Protein AF-A0A519MBG7-F1 (afdb_monomer_lite)

Secondary structure (DSSP, 8-state):
-HHHHHHHHHHTT-EEEEEGGGTHHHHHHHHTTT---S-TTTSSS---TTHHHH--GGG-SSB-S--B---TT-S-SBTTBPPHHHH---GGG-EEEEPP--TTT-HHHHHHT--S-SEEE----SS--EEGGGB-TTSEEEEEETTTTEEEEEEEEETTEEEEEE-SS-TTSSS--TTPPPP-GGG-TT-HHHHHHHHHHHHHH-PPPPP--

Foldseek 3Di:
DVLVVVLVCQQVAHEAEDEFPRQVVSQLCQQQPVFFLDDCVPPNDHGDPCSQVSGDNVRGDWFDPWAADSPPPDLDGILFADDPVQQPDDQVRAKKFFDDDDCVPCVLLNLLLDAPDGIARAAAHSRGWGQQVGTDPQKAQGMADVVRNTGAKIKDGHNNHIYIYGYHDDRVHRYDDPPDDDDDCVVVVRHRVVVSVVSSVVVVVDDPDPPDD

Radius of gyration: 18.06 Å; chains: 1; bounding box: 49×39×55 Å

Sequence (213 aa):
AEAVKMQEFIAGGGFMFAMCSATDSYDIALAGLGVDMVESMYDGDPADPAAQSKLNFNRTLAFQNFQLYMNPMQYEYSNIDMDPRERGLYEQNDYFQLFTFSAKYDPVPTMLTQDHEKTIHGFMGQTTAFRKSLVKPDVVIMGETKQTGEVRYMHGTLGKGTWTFYGGHDPEDYQHMVGEEPTDLSLHPNSPGYRLILNNVLFPAAKKKKLKT

Structure (mmCIF, N/CA/C/O backbone):
data_AF-A0A519MBG7-F1
#
_entry.id   AF-A0A519MBG7-F1
#
loop_
_atom_site.group_PDB
_atom_site.id
_atom_site.type_symbol
_atom_site.label_atom_id
_atom_site.label_alt_id
_atom_site.label_comp_id
_atom_site.label_asym_id
_atom_site.label_entity_id
_atom_site.label_seq_id
_atom_site.pdbx_PDB_ins_code
_atom_site.Cartn_x
_atom_site.Cartn_y
_atom_site.Cartn_z
_atom_site.occupancy
_atom_site.B_iso_or_equiv
_atom_site.auth_seq_id
_atom_site.auth_comp_id
_atom_site.auth_asym_id
_atom_site.auth_atom_id
_atom_site.pdbx_PDB_model_num
ATOM 1 N N . ALA A 1 1 ? -0.360 -20.164 -5.923 1.00 74.19 1 ALA A N 1
ATOM 2 C CA . ALA A 1 1 ? -1.520 -20.681 -5.154 1.00 74.19 1 ALA A CA 1
ATOM 3 C C . ALA A 1 1 ? -1.667 -20.007 -3.776 1.00 74.19 1 ALA A C 1
ATOM 5 O O . ALA A 1 1 ? -2.670 -20.190 -3.097 1.00 74.19 1 ALA A O 1
ATOM 6 N N . GLU A 1 2 ? -0.686 -19.208 -3.361 1.00 90.62 2 GLU A N 1
ATOM 7 C CA . GLU A 1 2 ? -0.506 -18.670 -2.014 1.00 90.62 2 GLU A CA 1
ATOM 8 C C . GLU A 1 2 ? -1.252 -17.347 -1.834 1.00 90.62 2 GLU A C 1
ATOM 10 O O . GLU A 1 2 ? -1.968 -17.191 -0.849 1.00 90.62 2 GLU A O 1
ATOM 15 N N . ALA A 1 3 ? -1.179 -16.444 -2.820 1.00 93.56 3 ALA A N 1
ATOM 16 C CA . ALA A 1 3 ? -1.930 -15.186 -2.807 1.00 93.56 3 ALA A CA 1
ATOM 17 C C . ALA A 1 3 ? -3.446 -15.422 -2.662 1.00 93.56 3 ALA A C 1
ATOM 19 O O . ALA A 1 3 ? -4.113 -14.743 -1.891 1.00 93.56 3 ALA A O 1
ATOM 20 N N . VAL A 1 4 ? -3.981 -16.462 -3.314 1.00 95.44 4 VAL A N 1
ATOM 21 C CA . VAL A 1 4 ? -5.394 -16.858 -3.174 1.00 95.44 4 VAL A CA 1
ATOM 22 C C . VAL A 1 4 ? -5.712 -17.300 -1.745 1.00 95.44 4 VAL A C 1
ATOM 24 O O . VAL A 1 4 ? -6.711 -16.863 -1.188 1.00 95.44 4 VAL A O 1
ATOM 27 N N . LYS A 1 5 ? -4.846 -18.095 -1.104 1.00 97.06 5 LYS A N 1
ATOM 28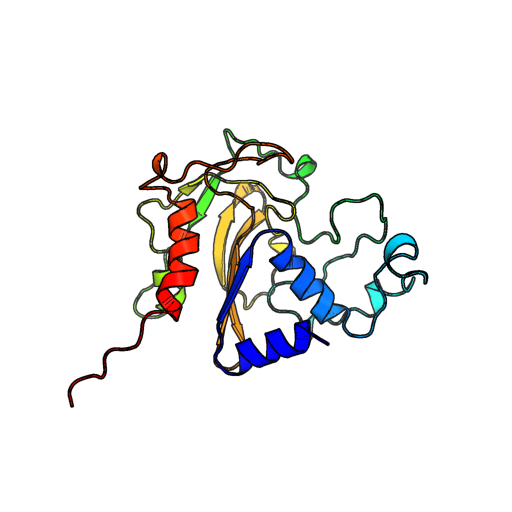 C CA . LYS A 1 5 ? -5.043 -18.516 0.296 1.00 97.06 5 LYS A CA 1
ATOM 29 C C . LYS A 1 5 ? -5.022 -17.332 1.263 1.00 97.06 5 LYS A C 1
ATOM 31 O O . LYS A 1 5 ? -5.800 -17.299 2.211 1.00 97.06 5 LYS A O 1
ATOM 36 N N . MET A 1 6 ? -4.144 -16.354 1.034 1.00 96.88 6 MET A N 1
ATOM 37 C CA . MET A 1 6 ? -4.129 -15.113 1.816 1.00 96.88 6 MET A CA 1
ATOM 38 C C . MET A 1 6 ? -5.415 -14.307 1.592 1.00 96.88 6 MET A C 1
ATOM 40 O O . MET A 1 6 ? -6.006 -13.812 2.550 1.00 96.88 6 MET A O 1
ATOM 44 N N . GLN A 1 7 ? -5.904 -14.240 0.352 1.00 96.88 7 GLN A N 1
ATOM 45 C CA . GLN A 1 7 ? -7.158 -13.572 0.018 1.00 96.88 7 GLN A CA 1
ATOM 46 C C . GLN A 1 7 ? -8.358 -14.251 0.694 1.00 96.88 7 GLN A C 1
ATOM 48 O O . GLN A 1 7 ? -9.202 -13.571 1.276 1.00 96.88 7 GLN A O 1
ATOM 53 N N . GLU A 1 8 ? -8.406 -15.584 0.684 1.00 97.56 8 GLU A N 1
ATOM 54 C CA . GLU A 1 8 ? -9.404 -16.389 1.397 1.00 97.56 8 GLU A CA 1
ATOM 55 C C . GLU A 1 8 ? -9.330 -16.181 2.914 1.00 97.56 8 GLU A C 1
ATOM 57 O O . GLU A 1 8 ? -10.365 -16.060 3.571 1.00 97.56 8 GLU A O 1
ATOM 62 N N . PHE A 1 9 ? -8.122 -16.083 3.478 1.00 97.25 9 PHE A N 1
ATOM 63 C CA . PHE A 1 9 ? -7.921 -15.786 4.896 1.00 97.25 9 PHE A CA 1
ATOM 64 C C . PHE A 1 9 ? -8.512 -14.425 5.280 1.00 97.25 9 PHE A C 1
ATOM 66 O O . PHE A 1 9 ? -9.268 -14.342 6.252 1.00 97.25 9 PHE A O 1
ATOM 73 N N . ILE A 1 10 ? -8.234 -13.374 4.498 1.00 97.31 10 ILE A N 1
ATOM 74 C CA . ILE A 1 10 ? -8.839 -12.051 4.710 1.00 97.31 10 ILE A CA 1
ATOM 75 C C . ILE A 1 10 ? -10.362 -12.166 4.575 1.00 97.31 10 ILE A C 1
ATOM 77 O O . ILE A 1 10 ? -11.090 -11.808 5.497 1.00 97.31 10 ILE A O 1
ATOM 81 N N . ALA A 1 11 ? -10.862 -12.756 3.485 1.00 97.62 11 ALA A N 1
ATOM 82 C CA . ALA A 1 11 ? -12.297 -12.919 3.247 1.00 97.62 11 ALA A CA 1
ATOM 83 C C . ALA A 1 11 ? -13.021 -13.652 4.395 1.00 97.62 11 ALA A C 1
ATOM 85 O O . ALA A 1 11 ? -14.167 -13.324 4.722 1.00 97.62 11 ALA A O 1
ATOM 86 N N . GLY A 1 12 ? -12.344 -14.607 5.039 1.00 97.25 12 GLY A N 1
ATOM 87 C CA . GLY A 1 12 ? -12.829 -15.374 6.188 1.00 97.25 12 GLY A CA 1
ATOM 88 C C . GLY A 1 12 ? -12.927 -14.600 7.508 1.00 97.25 12 GLY A C 1
ATOM 89 O O . GLY A 1 12 ? -13.499 -15.127 8.463 1.00 97.25 12 GLY A O 1
ATOM 90 N N . GLY A 1 13 ? -12.432 -13.361 7.575 1.00 94.06 13 GLY A N 1
ATOM 91 C CA . GLY A 1 13 ? -12.386 -12.550 8.799 1.00 94.06 13 GLY A CA 1
ATOM 92 C C . GLY A 1 13 ? -10.979 -12.308 9.342 1.00 94.06 13 GLY A C 1
ATOM 93 O O . GLY A 1 13 ? -10.843 -11.745 10.427 1.00 94.06 13 GLY A O 1
ATOM 94 N N . GLY A 1 14 ? -9.944 -12.744 8.620 1.00 93.81 14 GLY A N 1
ATOM 95 C CA . GLY A 1 14 ? -8.558 -12.411 8.919 1.00 93.81 14 GLY A CA 1
ATOM 96 C C . GLY A 1 14 ? -8.238 -10.944 8.635 1.00 93.81 14 GLY A C 1
ATOM 97 O O . GLY A 1 14 ? -9.012 -10.224 8.001 1.00 93.81 14 GLY A O 1
ATOM 98 N N . PHE A 1 15 ? -7.071 -10.504 9.096 1.00 94.38 15 PHE A N 1
ATOM 99 C CA . PHE A 1 15 ? -6.538 -9.190 8.760 1.00 94.38 15 PHE A CA 1
ATOM 100 C C . PHE A 1 15 ? -5.189 -9.332 8.056 1.00 94.38 15 PHE A C 1
ATOM 102 O O . PHE A 1 15 ? -4.412 -10.230 8.380 1.00 94.38 15 PHE A O 1
ATOM 109 N N . MET A 1 16 ? -4.907 -8.435 7.117 1.00 96.12 16 MET A N 1
ATOM 110 C CA . MET A 1 16 ? -3.598 -8.307 6.482 1.00 96.12 16 MET A CA 1
ATOM 111 C C . MET A 1 16 ? -3.051 -6.902 6.711 1.00 96.12 16 MET A C 1
ATOM 113 O O . MET A 1 16 ? -3.744 -5.914 6.484 1.00 96.12 16 MET A O 1
ATOM 117 N N . PHE A 1 17 ? -1.792 -6.825 7.116 1.00 97.75 17 PHE A N 1
ATOM 118 C CA . PHE A 1 17 ? -1.008 -5.601 7.072 1.00 97.75 17 PHE A CA 1
ATOM 119 C C . PHE A 1 17 ? 0.224 -5.871 6.213 1.00 97.75 17 PHE A C 1
ATOM 121 O O . PHE A 1 17 ? 0.936 -6.842 6.468 1.00 97.75 17 PHE A O 1
ATOM 128 N N . ALA A 1 18 ? 0.435 -5.053 5.186 1.00 97.75 18 ALA A N 1
ATOM 129 C CA . ALA A 1 18 ? 1.562 -5.183 4.271 1.00 97.75 18 ALA A CA 1
ATOM 130 C C . ALA A 1 18 ? 2.241 -3.827 4.065 1.00 97.75 18 ALA A C 1
ATOM 132 O O . ALA A 1 18 ? 1.579 -2.785 4.019 1.00 97.75 18 ALA A O 1
ATOM 133 N N . MET A 1 19 ? 3.565 -3.867 3.936 1.00 97.56 19 MET A N 1
ATOM 134 C CA . MET A 1 19 ? 4.411 -2.695 3.733 1.00 97.56 19 MET A CA 1
ATOM 135 C C . MET A 1 19 ? 5.410 -2.913 2.612 1.00 97.56 19 MET A C 1
ATOM 137 O O . MET A 1 19 ? 5.711 -4.061 2.269 1.00 97.56 19 MET A O 1
ATOM 141 N N . CYS A 1 20 ? 5.957 -1.812 2.091 1.00 94.81 20 CYS A N 1
ATOM 142 C CA . CYS A 1 20 ? 6.975 -1.844 1.047 1.00 94.81 20 CYS A CA 1
ATOM 143 C C . CYS A 1 20 ? 6.492 -2.716 -0.135 1.00 94.81 20 CYS A C 1
ATOM 145 O O . CYS A 1 20 ? 5.306 -2.690 -0.484 1.00 94.81 20 CYS A O 1
ATOM 147 N N . SER A 1 21 ? 7.365 -3.536 -0.712 1.00 94.56 21 SER A N 1
ATOM 148 C CA . SER A 1 21 ? 7.059 -4.389 -1.863 1.00 94.56 21 SER A CA 1
ATOM 149 C C . SER A 1 21 ? 6.030 -5.487 -1.607 1.00 94.56 21 SER A C 1
ATOM 151 O O . SER A 1 21 ? 5.514 -6.063 -2.557 1.00 94.56 21 SER A O 1
ATOM 153 N N . ALA A 1 22 ? 5.652 -5.783 -0.357 1.00 96.44 22 ALA A N 1
ATOM 154 C CA . ALA A 1 22 ? 4.586 -6.753 -0.080 1.00 96.44 22 ALA A CA 1
ATOM 155 C C . ALA A 1 22 ? 3.189 -6.248 -0.495 1.00 96.44 22 ALA A C 1
ATOM 157 O O . ALA A 1 22 ? 2.232 -7.019 -0.495 1.00 96.44 22 ALA A O 1
ATOM 158 N N . THR A 1 23 ? 3.054 -4.958 -0.809 1.00 97.19 23 THR A N 1
ATOM 159 C CA . THR A 1 23 ? 1.775 -4.322 -1.149 1.00 97.19 23 THR A CA 1
ATOM 160 C C . THR A 1 23 ? 1.403 -4.522 -2.620 1.00 97.19 23 THR A C 1
ATOM 162 O O . THR A 1 23 ? 0.432 -5.212 -2.931 1.00 97.19 23 THR A O 1
ATOM 165 N N . ASP A 1 24 ? 2.184 -3.957 -3.538 1.00 95.38 24 ASP A N 1
ATOM 166 C CA . ASP A 1 24 ? 1.957 -4.023 -4.981 1.00 95.38 24 ASP A CA 1
ATOM 167 C C . ASP A 1 24 ? 2.186 -5.429 -5.546 1.00 95.38 24 ASP A C 1
ATOM 169 O O . ASP A 1 24 ? 1.365 -5.897 -6.334 1.00 95.38 24 ASP A O 1
ATOM 173 N N . SER A 1 25 ? 3.216 -6.153 -5.096 1.00 95.81 25 SER A N 1
ATOM 174 C CA . SER A 1 25 ? 3.476 -7.532 -5.536 1.00 95.81 25 SER A CA 1
ATOM 175 C C . SER A 1 25 ? 2.303 -8.468 -5.245 1.00 95.81 25 SER A C 1
ATOM 177 O O . SER A 1 25 ? 1.998 -9.346 -6.054 1.00 95.81 25 SER A O 1
ATOM 179 N N . TYR A 1 26 ? 1.591 -8.256 -4.134 1.00 97.50 26 TYR A N 1
ATOM 180 C CA . TYR A 1 26 ? 0.416 -9.043 -3.781 1.00 97.50 26 TYR A CA 1
ATOM 181 C C . TYR A 1 26 ? -0.735 -8.829 -4.771 1.00 97.50 26 TYR A C 1
ATOM 183 O O . TYR A 1 26 ? -1.322 -9.792 -5.272 1.00 97.50 26 TYR A O 1
ATOM 191 N N . ASP A 1 27 ? -1.023 -7.573 -5.113 1.00 97.88 27 ASP A N 1
ATOM 192 C CA . ASP A 1 27 ? -2.046 -7.237 -6.104 1.00 97.88 27 ASP A CA 1
ATOM 193 C C . ASP A 1 27 ? -1.635 -7.654 -7.523 1.00 97.88 27 ASP A C 1
ATOM 195 O O . ASP A 1 27 ? -2.470 -8.161 -8.275 1.00 97.88 27 ASP A O 1
ATOM 199 N N . ILE A 1 28 ? -0.356 -7.534 -7.885 1.00 97.44 28 ILE A N 1
ATOM 200 C CA . ILE A 1 28 ? 0.181 -8.046 -9.154 1.00 97.44 28 ILE A CA 1
ATOM 201 C C . ILE A 1 28 ? -0.022 -9.563 -9.240 1.00 97.44 28 ILE A C 1
ATOM 203 O O . ILE A 1 28 ? -0.566 -10.053 -10.231 1.00 97.44 28 ILE A O 1
ATOM 207 N N . ALA A 1 29 ? 0.314 -10.307 -8.183 1.00 96.88 29 ALA A N 1
ATOM 208 C CA . ALA A 1 29 ? 0.133 -11.756 -8.129 1.00 96.88 29 ALA A CA 1
ATOM 209 C C . ALA A 1 29 ? -1.345 -12.173 -8.231 1.00 96.88 29 ALA A C 1
ATOM 211 O O . ALA A 1 29 ? -1.671 -13.163 -8.891 1.00 96.88 29 ALA A O 1
ATOM 212 N N . LEU A 1 30 ? -2.262 -11.423 -7.609 1.00 97.44 30 LEU A N 1
ATOM 213 C CA . LEU A 1 30 ? -3.702 -11.668 -7.732 1.00 97.44 30 LEU A CA 1
ATOM 214 C C . LEU A 1 30 ? -4.214 -11.375 -9.147 1.00 97.44 30 LEU A C 1
ATOM 216 O O . LEU A 1 30 ? -4.975 -12.175 -9.705 1.00 97.44 30 LEU A O 1
ATOM 220 N N . ALA A 1 31 ? -3.794 -10.259 -9.746 1.00 97.94 31 ALA A N 1
ATOM 221 C CA . ALA A 1 31 ? -4.186 -9.887 -11.102 1.00 97.94 31 ALA A CA 1
ATOM 222 C C . ALA A 1 31 ? -3.682 -10.902 -12.136 1.00 97.94 31 ALA A C 1
ATOM 224 O O . ALA A 1 31 ? -4.449 -11.315 -13.008 1.00 97.94 31 ALA A O 1
ATOM 225 N N . GLY A 1 32 ? -2.425 -11.330 -12.004 1.00 96.69 32 GLY A N 1
ATOM 226 C CA . GLY A 1 32 ? -1.738 -12.276 -12.881 1.00 96.69 32 GLY A CA 1
ATOM 227 C C . GLY A 1 32 ? -1.891 -13.742 -12.481 1.00 96.69 32 GLY A C 1
ATOM 228 O O . GLY A 1 32 ? -1.096 -14.570 -12.905 1.00 96.69 32 GLY A O 1
ATOM 229 N N . LEU A 1 33 ? -2.883 -14.109 -11.660 1.00 95.75 33 LEU A N 1
ATOM 230 C CA . LEU A 1 33 ? -3.050 -15.504 -11.245 1.00 95.75 33 LEU A CA 1
ATOM 231 C C . LEU A 1 33 ? -3.200 -16.437 -12.464 1.00 95.75 33 LEU A C 1
ATOM 233 O O . LEU A 1 33 ? -4.194 -16.354 -13.196 1.00 95.75 33 LEU A O 1
ATOM 237 N N . GLY A 1 34 ? -2.236 -17.353 -12.612 1.00 93.88 34 GLY A N 1
ATOM 238 C CA . GLY A 1 34 ? -2.140 -18.303 -13.726 1.00 93.88 34 GLY A CA 1
ATOM 239 C C . GLY A 1 34 ? -1.420 -17.764 -14.967 1.00 93.88 34 GLY A C 1
ATOM 240 O O . GLY A 1 34 ? -1.449 -18.424 -16.001 1.00 93.88 34 GLY A O 1
ATOM 241 N N . VAL A 1 35 ? -0.815 -16.580 -14.876 1.00 94.94 35 VAL A N 1
ATOM 242 C CA . VA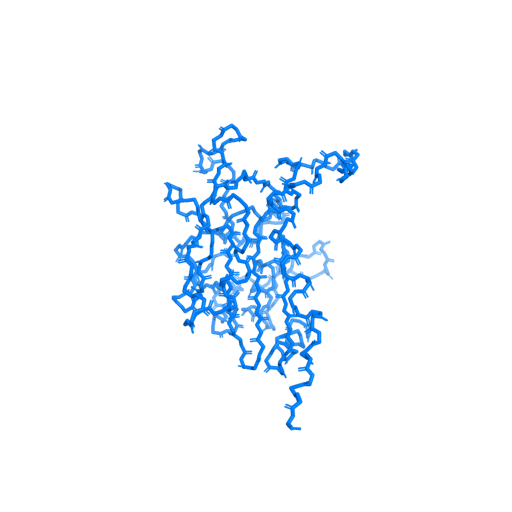L A 1 35 ? 0.000 -15.945 -15.914 1.00 94.94 35 VAL A CA 1
ATOM 243 C C . VAL A 1 35 ? 1.449 -15.979 -15.455 1.00 94.94 35 VAL A C 1
ATOM 245 O O . VAL A 1 35 ? 1.736 -15.641 -14.307 1.00 94.94 35 VAL A O 1
ATOM 248 N N . ASP A 1 36 ? 2.343 -16.375 -16.351 1.00 93.06 36 ASP A N 1
ATOM 249 C CA . ASP A 1 36 ? 3.771 -16.287 -16.096 1.00 93.06 36 ASP A CA 1
ATOM 250 C C . ASP A 1 36 ? 4.259 -14.849 -16.327 1.00 93.06 36 ASP A C 1
ATOM 252 O O . ASP A 1 36 ? 4.060 -14.270 -17.396 1.00 93.06 36 ASP A O 1
ATOM 256 N N . MET A 1 37 ? 4.839 -14.256 -15.289 1.00 91.81 37 MET A N 1
ATOM 257 C CA . MET A 1 37 ? 5.345 -12.880 -15.276 1.00 91.81 37 MET A CA 1
ATOM 258 C C . MET A 1 37 ? 6.818 -12.828 -14.857 1.00 91.81 37 MET A C 1
ATOM 260 O O . MET A 1 37 ? 7.351 -11.737 -14.656 1.00 91.81 37 MET A O 1
ATOM 264 N N . VAL A 1 38 ? 7.449 -13.985 -14.661 1.00 90.00 38 VAL A N 1
ATOM 265 C CA . VAL A 1 38 ? 8.809 -14.105 -14.145 1.00 90.00 38 VAL A CA 1
ATOM 266 C C . VAL A 1 38 ? 9.729 -14.423 -15.317 1.00 90.00 38 VAL A C 1
ATOM 268 O O . VAL A 1 38 ? 9.389 -15.192 -16.203 1.00 90.00 38 VAL A O 1
ATOM 271 N N . GLU A 1 39 ? 10.868 -13.739 -15.385 1.00 89.81 39 GLU A N 1
ATOM 272 C CA . GLU A 1 39 ? 11.801 -13.930 -16.493 1.00 89.81 39 GLU A CA 1
ATOM 273 C C . GLU A 1 39 ? 12.747 -15.109 -16.274 1.00 89.81 39 GLU A C 1
ATOM 275 O O . GLU A 1 39 ? 13.145 -15.416 -15.147 1.00 89.81 39 GLU A O 1
ATOM 280 N N . SER A 1 40 ? 13.240 -15.663 -17.383 1.00 91.44 40 SER A N 1
ATOM 281 C CA . SER A 1 40 ? 13.938 -16.957 -17.426 1.00 91.44 40 SER A CA 1
ATOM 282 C C . SER A 1 40 ? 15.206 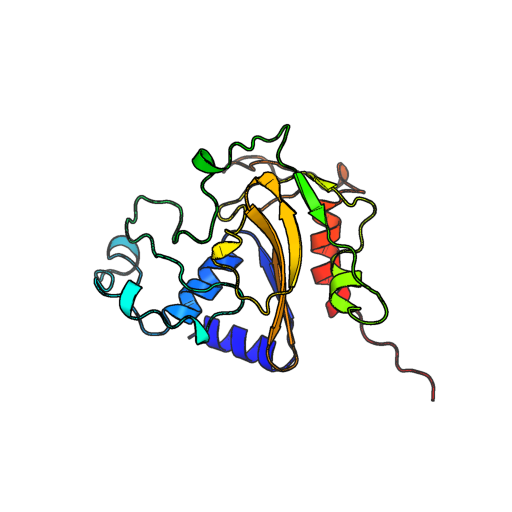-17.061 -16.579 1.00 91.44 40 SER A C 1
ATOM 284 O O . SER A 1 40 ? 15.732 -18.150 -16.371 1.00 91.44 40 SER A O 1
ATOM 286 N N . MET A 1 41 ? 15.766 -15.937 -16.132 1.00 90.31 41 MET A N 1
ATOM 287 C CA . MET A 1 41 ? 16.909 -15.929 -15.215 1.00 90.31 41 MET A CA 1
ATOM 288 C C . MET A 1 41 ? 16.543 -16.335 -13.781 1.00 90.31 41 MET A C 1
ATOM 290 O O . MET A 1 41 ? 17.446 -16.672 -13.016 1.00 90.31 41 MET A O 1
ATOM 294 N N . TYR A 1 42 ? 15.257 -16.302 -13.421 1.00 88.12 42 TYR A N 1
ATOM 295 C CA . TYR A 1 42 ? 14.766 -1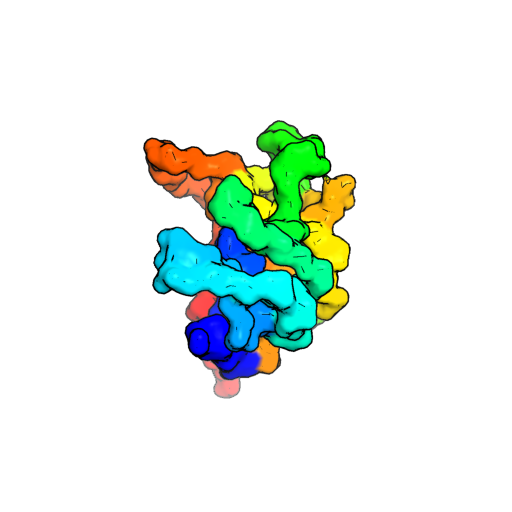6.596 -12.076 1.00 88.12 42 TYR A CA 1
ATOM 296 C C . TYR A 1 42 ? 14.209 -18.020 -11.939 1.00 88.12 42 TYR A C 1
ATOM 298 O O . TYR A 1 42 ? 14.502 -18.675 -10.938 1.00 88.12 42 TYR A O 1
ATOM 306 N N . ASP A 1 43 ? 13.452 -18.521 -12.918 1.00 90.31 43 ASP A N 1
ATOM 307 C CA . ASP A 1 43 ? 12.782 -19.836 -12.863 1.00 90.31 43 ASP A CA 1
ATOM 308 C C . ASP A 1 43 ? 13.021 -20.748 -14.080 1.00 90.31 43 ASP A C 1
ATOM 310 O O . ASP A 1 43 ? 12.876 -21.966 -13.956 1.00 90.31 43 ASP A O 1
ATOM 314 N N . GLY A 1 44 ? 13.526 -20.210 -15.193 1.00 89.69 44 GLY A N 1
ATOM 315 C CA . GLY A 1 44 ? 14.098 -20.987 -16.300 1.00 89.69 44 GLY A CA 1
ATOM 316 C C . GLY A 1 44 ? 13.284 -20.997 -17.594 1.00 89.69 44 GLY A C 1
ATOM 317 O O . GLY A 1 44 ? 13.793 -21.485 -18.608 1.00 89.69 44 GLY A O 1
ATOM 318 N N . ASP A 1 45 ? 12.078 -20.435 -17.599 1.00 91.69 45 ASP A N 1
ATOM 319 C CA . ASP A 1 45 ? 11.242 -20.202 -18.777 1.00 91.69 45 ASP A CA 1
ATOM 320 C C . ASP A 1 45 ? 10.960 -18.704 -18.994 1.00 91.69 45 ASP A C 1
ATOM 322 O O . ASP A 1 45 ? 11.079 -17.900 -18.077 1.00 91.69 45 ASP A O 1
ATOM 326 N N . PRO A 1 46 ? 10.748 -18.265 -20.249 1.00 91.12 46 PRO A N 1
ATOM 327 C CA . PRO A 1 46 ? 10.505 -16.855 -20.523 1.00 91.12 46 PRO A CA 1
ATOM 328 C C . PRO A 1 46 ? 9.113 -16.441 -20.050 1.00 91.12 46 PRO A C 1
ATOM 330 O O . PRO A 1 46 ? 8.135 -17.132 -20.348 1.00 91.12 46 PRO A O 1
ATOM 333 N N . ALA A 1 47 ? 9.028 -15.245 -19.465 1.00 93.31 47 ALA A N 1
ATOM 334 C CA . ALA A 1 47 ? 7.759 -14.648 -19.074 1.00 93.31 47 ALA A CA 1
ATOM 335 C C . ALA A 1 47 ? 6.779 -14.575 -20.258 1.00 93.31 47 ALA A C 1
ATOM 337 O O . ALA A 1 47 ? 7.165 -14.413 -21.423 1.00 93.31 47 ALA A O 1
ATOM 338 N N . ASP A 1 48 ? 5.477 -14.614 -19.970 1.00 95.31 48 ASP A N 1
ATOM 339 C CA . ASP A 1 48 ? 4.444 -14.528 -20.996 1.00 95.31 48 ASP A CA 1
ATOM 340 C C . ASP A 1 48 ? 4.464 -13.137 -21.662 1.00 95.31 48 ASP A C 1
ATOM 342 O O . ASP A 1 48 ? 4.122 -12.134 -21.024 1.00 95.31 48 ASP A O 1
ATOM 346 N N . PRO A 1 49 ? 4.772 -13.024 -22.969 1.00 93.75 49 PRO A N 1
ATOM 347 C CA . PRO A 1 49 ? 4.854 -11.725 -23.639 1.00 93.75 49 PRO A CA 1
ATOM 348 C C . PRO A 1 49 ? 3.497 -11.009 -23.717 1.00 93.75 49 PRO A C 1
ATOM 350 O O . PRO A 1 49 ? 3.438 -9.813 -24.000 1.00 93.75 49 PRO A O 1
ATOM 353 N N . ALA A 1 50 ? 2.391 -11.721 -23.470 1.00 96.12 50 ALA A N 1
ATOM 354 C CA . ALA A 1 50 ? 1.048 -11.163 -23.396 1.00 96.12 50 ALA A CA 1
ATOM 355 C C . ALA A 1 50 ? 0.559 -10.946 -21.949 1.00 96.12 50 ALA A C 1
ATOM 357 O O . ALA A 1 50 ? -0.626 -10.635 -21.770 1.00 96.12 50 ALA A O 1
ATOM 358 N N . ALA A 1 51 ? 1.425 -11.070 -20.932 1.00 96.44 51 ALA A N 1
ATOM 359 C CA . ALA A 1 51 ? 1.065 -11.009 -19.512 1.00 96.44 51 ALA A CA 1
ATOM 360 C C . ALA A 1 51 ? 0.187 -9.801 -19.155 1.00 96.44 51 ALA A C 1
ATOM 362 O O . ALA A 1 51 ? -0.886 -9.964 -18.572 1.00 96.44 51 ALA A O 1
ATOM 363 N N . GLN A 1 52 ? 0.575 -8.602 -19.603 1.00 97.38 52 GLN A N 1
ATOM 364 C CA . GLN A 1 52 ? -0.159 -7.355 -19.354 1.00 97.38 52 GLN A CA 1
ATOM 365 C C . GLN A 1 52 ? -1.640 -7.435 -19.760 1.00 97.38 52 GLN A C 1
ATOM 367 O O . GLN A 1 52 ? -2.516 -6.950 -19.045 1.00 97.38 52 GLN A O 1
ATOM 372 N N . SER A 1 53 ? -1.930 -8.045 -20.912 1.00 97.56 53 SER A N 1
ATOM 373 C CA . SER A 1 53 ? -3.295 -8.156 -21.447 1.00 97.56 53 SER A CA 1
ATOM 374 C C . SER A 1 53 ? -4.145 -9.215 -20.738 1.00 97.56 53 SER A C 1
ATOM 376 O O . SER A 1 53 ? -5.367 -9.214 -20.870 1.00 97.56 53 SER A O 1
ATOM 378 N N . LYS A 1 54 ? -3.501 -10.117 -19.990 1.00 97.81 54 LYS A N 1
ATOM 379 C CA . LYS A 1 54 ? -4.136 -11.231 -19.273 1.00 97.81 54 LYS A CA 1
ATOM 380 C C . LYS A 1 54 ? -4.452 -10.895 -17.814 1.00 97.81 54 LYS A C 1
ATOM 382 O O . LYS A 1 54 ? -5.113 -11.690 -17.144 1.00 97.81 54 LYS A O 1
ATOM 387 N N . LEU A 1 55 ? -4.013 -9.734 -17.323 1.00 98.12 55 LEU A N 1
ATOM 388 C CA . LEU A 1 55 ? -4.279 -9.290 -15.959 1.00 98.12 55 LEU A CA 1
ATOM 389 C C . LEU A 1 55 ? -5.776 -9.104 -15.698 1.00 98.12 55 LEU A C 1
ATOM 391 O O . LEU A 1 55 ? -6.500 -8.483 -16.477 1.00 98.12 55 LEU A O 1
ATOM 395 N N . ASN A 1 56 ? -6.233 -9.595 -14.547 1.00 97.88 56 ASN A N 1
ATOM 396 C CA . ASN A 1 56 ? -7.600 -9.414 -14.074 1.00 97.88 56 ASN A CA 1
ATOM 397 C C . ASN A 1 56 ? -7.637 -8.569 -12.795 1.00 97.88 56 ASN A C 1
ATOM 399 O O . ASN A 1 56 ? -7.574 -9.092 -11.680 1.00 97.88 56 ASN A O 1
ATOM 403 N N . PHE A 1 57 ? -7.828 -7.259 -12.956 1.00 98.25 57 PHE A N 1
ATOM 404 C CA . PHE A 1 57 ? -7.891 -6.311 -11.839 1.00 98.25 57 PHE A CA 1
ATOM 405 C C . PHE A 1 57 ? -9.099 -6.514 -10.906 1.00 98.25 57 PHE A C 1
ATOM 407 O O . PHE A 1 57 ? -9.100 -6.001 -9.792 1.00 98.25 57 PHE A O 1
ATOM 414 N N . ASN A 1 58 ? -10.116 -7.304 -11.273 1.00 97.44 58 ASN A N 1
ATOM 415 C CA . ASN A 1 58 ? -11.205 -7.620 -10.336 1.00 97.44 58 ASN A CA 1
ATOM 416 C C . ASN A 1 58 ? -10.729 -8.479 -9.155 1.00 97.44 58 ASN A C 1
ATOM 418 O O . ASN A 1 58 ? -11.414 -8.546 -8.139 1.00 97.44 58 ASN A O 1
ATOM 422 N N . ARG A 1 59 ? -9.569 -9.136 -9.281 1.00 96.88 59 ARG A N 1
ATOM 423 C CA . ARG A 1 59 ? -8.994 -9.991 -8.236 1.00 96.88 59 ARG A CA 1
ATOM 424 C C . ARG A 1 59 ? -8.184 -9.224 -7.197 1.00 96.88 59 ARG A C 1
ATOM 426 O O . ARG A 1 59 ? -7.934 -9.779 -6.138 1.00 96.88 59 ARG A O 1
ATOM 433 N N . THR A 1 60 ? -7.744 -8.008 -7.495 1.00 98.31 60 THR A N 1
ATOM 434 C CA . THR A 1 60 ? -6.843 -7.232 -6.629 1.00 98.31 60 THR A CA 1
ATOM 435 C C . THR A 1 60 ? -7.582 -6.594 -5.457 1.00 98.31 60 THR A C 1
ATOM 437 O O . THR A 1 60 ? -8.806 -6.437 -5.499 1.00 98.31 60 THR A O 1
ATOM 440 N N . LEU A 1 61 ? -6.851 -6.191 -4.422 1.00 98.38 61 LEU A N 1
ATOM 441 C CA . LEU A 1 61 ? -7.401 -5.468 -3.280 1.00 98.38 61 LEU A CA 1
ATOM 442 C C . LEU A 1 61 ? -7.464 -3.963 -3.538 1.00 98.38 61 LEU A C 1
ATOM 444 O O . LEU A 1 61 ? -8.531 -3.368 -3.417 1.00 98.38 61 LEU A O 1
ATOM 448 N N . ALA A 1 62 ? -6.337 -3.359 -3.909 1.00 98.62 62 ALA A N 1
ATOM 449 C CA . ALA A 1 62 ? -6.142 -1.916 -3.872 1.00 98.62 62 ALA A CA 1
ATOM 450 C C . ALA A 1 62 ? -6.029 -1.282 -5.259 1.00 98.62 62 ALA A C 1
ATOM 452 O O . ALA A 1 62 ? -6.516 -0.170 -5.458 1.00 98.62 62 ALA A O 1
ATOM 453 N N . PHE A 1 63 ? -5.397 -1.963 -6.215 1.00 98.75 63 PHE A N 1
ATOM 454 C CA . PHE A 1 63 ? -4.959 -1.339 -7.464 1.00 98.75 63 PHE A CA 1
ATOM 455 C C . PHE A 1 63 ? -5.690 -1.858 -8.698 1.00 98.75 63 PHE A C 1
ATOM 457 O O . PHE A 1 63 ? -6.119 -3.008 -8.769 1.00 98.75 63 PHE A O 1
ATOM 464 N N . GLN A 1 64 ? -5.806 -1.011 -9.712 1.00 98.56 64 GLN A N 1
ATOM 465 C CA . GLN A 1 64 ? -6.394 -1.331 -11.008 1.00 98.56 64 GLN A CA 1
ATOM 466 C C . GLN A 1 64 ? -5.658 -0.600 -12.133 1.00 98.56 64 GLN A C 1
ATOM 468 O O . GLN A 1 64 ? -5.080 0.461 -11.917 1.00 98.56 64 GLN A O 1
ATOM 473 N N . ASN A 1 65 ? -5.726 -1.147 -13.350 1.00 98.25 65 ASN A N 1
ATOM 474 C CA . ASN A 1 65 ? -5.199 -0.530 -14.575 1.00 98.25 65 ASN A CA 1
ATOM 475 C C . ASN A 1 65 ? -3.688 -0.229 -14.557 1.00 98.25 65 ASN A C 1
ATOM 477 O O . ASN A 1 65 ? -3.209 0.587 -15.348 1.00 98.25 65 ASN A O 1
ATOM 481 N N . PHE A 1 66 ? -2.929 -0.890 -13.683 1.00 98.44 66 PHE A N 1
ATOM 482 C CA . PHE A 1 66 ? -1.478 -0.755 -13.642 1.00 98.44 66 PHE A CA 1
ATOM 483 C C . PHE A 1 66 ? -0.807 -1.459 -14.830 1.00 98.44 66 PHE A C 1
ATOM 485 O O . PHE A 1 66 ? -1.367 -2.372 -15.447 1.00 98.44 66 PHE A O 1
ATOM 492 N N . GLN A 1 67 ? 0.400 -1.005 -15.152 1.00 98.00 67 GLN A N 1
ATOM 493 C CA . GLN A 1 67 ? 1.266 -1.548 -16.193 1.00 98.00 67 GLN A CA 1
ATOM 494 C C . GLN A 1 67 ? 2.456 -2.250 -15.550 1.00 98.00 67 GLN A C 1
ATOM 496 O O . GLN A 1 67 ? 3.107 -1.668 -14.685 1.00 98.00 67 GLN A O 1
ATOM 501 N N . LEU A 1 68 ? 2.723 -3.482 -15.971 1.00 96.81 68 LEU A N 1
ATOM 502 C CA . LEU A 1 68 ? 3.879 -4.267 -15.564 1.00 96.81 68 LEU A CA 1
ATOM 503 C C . LEU A 1 68 ? 5.147 -3.728 -16.216 1.00 96.81 68 LEU A C 1
ATOM 505 O O . LEU A 1 68 ? 5.146 -3.285 -17.368 1.00 96.81 68 LEU A O 1
ATOM 509 N N . TYR A 1 69 ? 6.245 -3.855 -15.491 1.00 94.69 69 TYR A N 1
ATOM 510 C CA . TYR A 1 69 ? 7.582 -3.694 -16.024 1.00 94.69 69 TYR A CA 1
ATOM 511 C C . TYR A 1 69 ? 8.192 -5.079 -16.211 1.00 94.69 69 TYR A C 1
ATOM 513 O O . TYR A 1 69 ? 8.521 -5.763 -15.251 1.00 94.69 69 TYR A O 1
ATOM 521 N N . MET A 1 70 ? 8.326 -5.494 -17.471 1.00 89.81 70 MET A N 1
ATOM 522 C CA . MET A 1 70 ? 8.885 -6.806 -17.828 1.00 89.81 70 MET A CA 1
ATOM 523 C C . MET A 1 70 ? 10.415 -6.781 -17.953 1.00 89.81 70 MET A C 1
ATOM 525 O O . MET A 1 70 ? 11.030 -7.789 -18.268 1.00 89.81 70 MET A O 1
ATOM 529 N N . ASN A 1 71 ? 11.048 -5.619 -17.764 1.00 90.06 71 ASN A N 1
ATOM 530 C CA . ASN A 1 71 ? 12.498 -5.503 -17.830 1.00 90.06 71 ASN A CA 1
ATOM 531 C C . ASN A 1 71 ? 13.115 -6.010 -16.513 1.00 90.06 71 ASN A C 1
ATOM 533 O O . ASN A 1 71 ? 12.970 -5.322 -15.505 1.00 90.06 71 ASN A O 1
ATOM 537 N N . PRO A 1 72 ? 13.867 -7.125 -16.502 1.00 85.81 72 PRO A N 1
ATOM 538 C CA . PRO A 1 72 ? 14.424 -7.685 -15.268 1.00 85.81 72 PRO A CA 1
ATOM 539 C C . PRO A 1 72 ? 15.521 -6.812 -14.639 1.00 85.81 72 PRO A C 1
ATOM 541 O O . PRO A 1 72 ? 15.892 -7.027 -13.491 1.00 85.81 72 PRO A O 1
ATOM 544 N N . MET A 1 73 ? 16.052 -5.834 -15.383 1.00 88.06 73 MET A N 1
ATOM 545 C CA . MET A 1 73 ? 17.004 -4.842 -14.869 1.00 88.06 73 MET A CA 1
ATOM 546 C C . MET A 1 73 ? 16.319 -3.686 -14.132 1.00 88.06 73 MET A C 1
ATOM 548 O O . MET A 1 73 ? 17.006 -2.839 -13.561 1.00 88.06 73 MET A O 1
ATOM 552 N N . GLN A 1 74 ? 14.990 -3.598 -14.203 1.00 89.19 74 GLN A N 1
ATOM 553 C CA . GLN A 1 74 ? 14.224 -2.605 -13.474 1.00 89.19 74 GLN A CA 1
ATOM 554 C C . GLN A 1 74 ? 13.907 -3.128 -12.075 1.00 89.19 74 GLN A C 1
ATOM 556 O O . GLN A 1 74 ? 13.546 -4.288 -11.898 1.00 89.19 74 GLN A O 1
ATOM 561 N N . TYR A 1 75 ? 14.083 -2.262 -11.081 1.00 86.12 75 TYR A N 1
ATOM 562 C CA . TYR A 1 75 ? 13.897 -2.630 -9.684 1.00 86.12 75 TYR A CA 1
ATOM 563 C C . TYR A 1 75 ? 12.415 -2.768 -9.312 1.00 86.12 75 TYR A C 1
ATOM 565 O O . TYR A 1 75 ? 12.050 -3.625 -8.507 1.00 86.12 75 TYR A O 1
ATOM 573 N N . GLU A 1 76 ? 11.563 -1.937 -9.912 1.00 91.12 76 GLU A N 1
ATOM 574 C CA . GLU A 1 76 ? 10.115 -1.957 -9.752 1.00 91.12 76 GLU A CA 1
ATOM 575 C C . GLU A 1 76 ? 9.453 -2.948 -10.716 1.00 91.12 76 GLU A C 1
ATOM 577 O O . GLU A 1 76 ? 9.875 -3.127 -11.857 1.00 91.12 76 GLU A O 1
ATOM 582 N N . TYR A 1 77 ? 8.335 -3.523 -10.277 1.00 92.12 77 TYR A N 1
ATOM 583 C CA . TYR A 1 77 ? 7.586 -4.542 -11.022 1.00 92.12 77 TYR A CA 1
ATOM 584 C C . TYR A 1 77 ? 6.442 -3.961 -11.861 1.00 92.12 77 TYR A C 1
ATOM 586 O O . TYR A 1 77 ? 5.899 -4.617 -12.750 1.00 92.12 77 TYR A O 1
ATOM 594 N N . SER A 1 78 ? 6.006 -2.744 -11.535 1.00 96.44 78 SER A N 1
ATOM 595 C CA . SER A 1 78 ? 4.884 -2.075 -12.185 1.00 96.44 78 SER A CA 1
ATOM 596 C C . SER A 1 78 ? 4.917 -0.569 -11.949 1.00 96.44 78 SER A C 1
ATOM 598 O O . SER A 1 78 ? 5.663 -0.072 -11.108 1.00 96.44 78 SER A O 1
ATOM 600 N N . ASN A 1 79 ? 4.033 0.159 -12.625 1.00 97.31 79 ASN A N 1
ATOM 601 C CA . ASN A 1 79 ? 3.840 1.588 -12.400 1.00 97.31 79 ASN A CA 1
ATOM 602 C C . ASN A 1 79 ? 2.989 1.939 -11.161 1.00 97.31 79 ASN A C 1
ATOM 604 O O . ASN A 1 79 ? 2.567 3.090 -11.059 1.00 97.31 79 ASN A O 1
ATOM 608 N N . ILE A 1 80 ? 2.692 0.991 -10.261 1.00 98.31 80 ILE A N 1
ATOM 609 C CA . ILE A 1 80 ? 1.941 1.265 -9.021 1.00 98.31 80 ILE A CA 1
ATOM 610 C C . ILE A 1 80 ? 2.713 2.235 -8.123 1.00 98.31 80 ILE A C 1
ATOM 612 O O . ILE A 1 80 ? 2.116 3.195 -7.623 1.00 98.31 80 ILE A O 1
ATOM 616 N N . ASP A 1 81 ? 4.012 1.985 -7.939 1.00 97.25 81 ASP A N 1
ATOM 617 C CA . ASP A 1 81 ? 4.886 2.861 -7.166 1.00 97.25 81 ASP A CA 1
ATOM 618 C C . ASP A 1 81 ? 5.174 4.173 -7.909 1.00 97.25 81 ASP A C 1
ATOM 620 O O . ASP A 1 81 ? 5.111 4.267 -9.145 1.00 97.25 81 ASP A O 1
ATOM 624 N N . MET A 1 82 ? 5.484 5.199 -7.129 1.00 95.25 82 MET A N 1
ATOM 625 C CA . MET A 1 82 ? 5.921 6.501 -7.609 1.00 95.25 82 MET A CA 1
ATOM 626 C C . MET A 1 82 ? 7.442 6.523 -7.690 1.00 95.25 82 MET A C 1
ATOM 628 O O . MET A 1 82 ? 8.133 6.421 -6.680 1.00 95.25 82 MET A O 1
ATOM 632 N N . ASP A 1 83 ? 7.955 6.700 -8.904 1.00 91.81 83 ASP A N 1
ATOM 633 C CA . ASP A 1 83 ? 9.385 6.698 -9.188 1.00 91.81 83 ASP A CA 1
ATOM 634 C C . ASP A 1 83 ? 10.058 7.863 -8.446 1.00 91.81 83 ASP A C 1
ATOM 636 O O . ASP A 1 83 ? 9.669 9.017 -8.656 1.00 91.81 83 ASP A O 1
ATOM 640 N N . PRO A 1 84 ? 11.099 7.628 -7.627 1.00 89.81 84 PRO A N 1
ATOM 641 C CA . PRO A 1 84 ? 11.802 8.696 -6.915 1.00 89.81 84 PRO A CA 1
ATOM 642 C C . PRO A 1 84 ? 12.228 9.875 -7.806 1.00 89.81 84 PRO A C 1
ATOM 644 O O . PRO A 1 84 ? 12.259 11.019 -7.354 1.00 89.81 84 PRO A O 1
ATOM 647 N N . ARG A 1 85 ? 12.497 9.625 -9.094 1.00 90.31 85 ARG A N 1
ATOM 648 C CA . ARG A 1 85 ? 12.909 10.632 -10.085 1.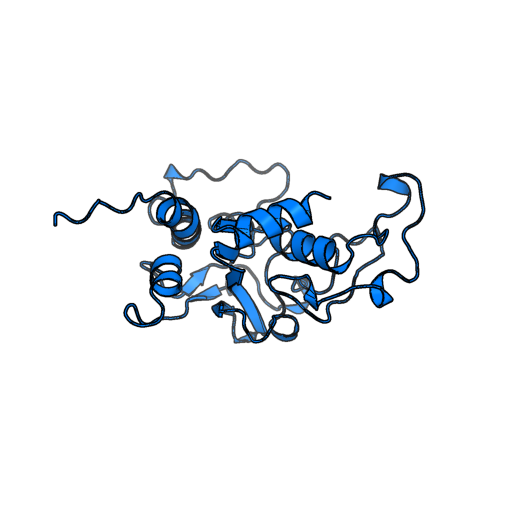00 90.31 85 ARG A CA 1
ATOM 649 C C . ARG A 1 85 ? 11.766 11.532 -10.557 1.00 90.31 85 ARG A C 1
ATOM 651 O O . ARG A 1 85 ? 12.036 12.597 -11.106 1.00 90.31 85 ARG A O 1
ATOM 658 N N . GLU A 1 86 ? 10.510 11.129 -10.374 1.00 91.12 86 GLU A N 1
ATOM 659 C CA . GLU A 1 86 ? 9.332 11.870 -10.849 1.00 91.12 86 GLU A CA 1
ATOM 660 C C . GLU A 1 86 ? 8.586 12.606 -9.723 1.00 91.12 86 GLU A C 1
ATOM 662 O O . GLU A 1 86 ? 7.839 13.546 -9.995 1.00 91.12 86 GLU A O 1
ATOM 667 N N . ARG A 1 87 ? 8.791 12.198 -8.461 1.00 92.88 87 ARG A N 1
ATOM 668 C CA . ARG A 1 87 ? 8.067 12.727 -7.290 1.00 92.88 87 ARG A CA 1
ATOM 669 C C . ARG A 1 87 ? 8.374 14.200 -7.025 1.00 92.88 87 ARG A C 1
ATOM 671 O O . ARG A 1 87 ? 7.516 14.936 -6.549 1.00 92.88 87 ARG A O 1
ATOM 678 N N . GLY A 1 88 ? 9.610 14.632 -7.294 1.00 92.56 88 GLY A N 1
ATOM 679 C CA . GLY A 1 88 ? 10.092 15.957 -6.882 1.00 92.56 88 GLY A CA 1
ATOM 680 C C . GLY A 1 88 ? 10.132 16.140 -5.355 1.00 92.56 88 GLY A C 1
ATOM 681 O O . GLY A 1 88 ? 10.138 17.273 -4.867 1.00 92.56 88 GLY A O 1
ATOM 682 N N . LEU A 1 89 ? 10.136 15.028 -4.615 1.00 94.50 89 LEU A N 1
ATOM 683 C CA . LEU A 1 89 ? 10.243 14.967 -3.163 1.00 94.50 89 LEU A CA 1
ATOM 684 C C . LEU A 1 89 ? 11.625 14.455 -2.774 1.00 94.50 89 LEU A C 1
ATOM 686 O O . LEU A 1 89 ? 12.179 13.566 -3.415 1.00 94.50 89 LEU A O 1
ATOM 690 N N . TYR A 1 90 ? 12.141 15.034 -1.706 1.00 94.00 90 TYR A N 1
ATOM 691 C CA . TYR A 1 90 ? 13.384 14.696 -1.037 1.00 94.00 90 TYR A CA 1
ATOM 692 C C . TYR A 1 90 ? 13.093 14.651 0.462 1.00 94.00 90 TYR A C 1
ATOM 694 O O . TYR A 1 90 ? 12.103 15.220 0.912 1.00 94.00 90 TYR A O 1
ATOM 702 N N . GLU A 1 91 ? 13.974 14.054 1.253 1.00 95.06 91 GLU A N 1
ATOM 703 C CA . GLU A 1 91 ? 13.790 13.895 2.702 1.00 95.06 91 GLU A CA 1
ATOM 704 C C . GLU A 1 91 ? 13.269 15.160 3.411 1.00 95.06 91 GLU A C 1
ATOM 706 O O . GLU A 1 91 ? 12.298 15.118 4.157 1.00 95.06 91 GLU A O 1
ATOM 711 N N . GLN A 1 92 ? 13.846 16.320 3.101 1.00 95.38 92 GLN A N 1
ATOM 712 C CA . GLN A 1 92 ? 13.482 17.616 3.688 1.00 95.38 92 GLN A CA 1
ATOM 713 C C . GLN A 1 92 ? 12.051 18.108 3.400 1.00 95.38 92 GLN A C 1
ATOM 715 O O . GLN A 1 92 ? 11.584 19.043 4.050 1.00 95.38 92 GLN A O 1
ATOM 720 N N . ASN A 1 93 ? 11.375 17.563 2.387 1.00 95.12 93 ASN A N 1
ATOM 721 C CA . ASN A 1 93 ? 10.023 17.958 1.989 1.00 95.12 93 ASN A CA 1
ATOM 722 C C . ASN A 1 93 ? 9.078 16.772 1.735 1.00 95.12 93 ASN A C 1
ATOM 724 O O . ASN A 1 93 ? 7.948 17.000 1.299 1.00 95.12 93 ASN A O 1
ATOM 728 N N . ASP A 1 94 ? 9.502 15.542 2.024 1.00 97.19 94 ASP A N 1
ATOM 729 C CA . ASP A 1 94 ? 8.680 14.339 1.925 1.00 97.19 94 ASP A CA 1
ATOM 730 C C . ASP A 1 94 ? 7.863 14.181 3.211 1.00 97.19 94 ASP A C 1
ATOM 732 O O . ASP A 1 94 ? 8.358 13.747 4.248 1.00 97.19 94 ASP A O 1
ATOM 736 N N . TYR A 1 95 ? 6.601 14.596 3.152 1.00 97.81 95 TYR A N 1
ATOM 737 C CA . TYR A 1 95 ? 5.651 14.466 4.250 1.00 97.81 95 TYR A CA 1
ATOM 738 C C . TYR A 1 95 ? 4.285 14.090 3.703 1.00 97.81 95 TYR A C 1
ATOM 740 O O . TYR A 1 95 ? 3.849 14.621 2.680 1.00 97.81 95 TYR A O 1
ATOM 748 N N . PHE A 1 96 ? 3.555 13.265 4.445 1.00 98.38 96 PHE A N 1
ATOM 749 C CA . PHE A 1 96 ? 2.183 12.908 4.108 1.00 98.38 96 PHE A CA 1
ATOM 750 C C . PHE A 1 96 ? 1.222 13.220 5.245 1.00 98.38 96 PHE A C 1
ATOM 752 O O . PHE A 1 96 ? 1.583 13.236 6.420 1.00 98.38 96 PHE A O 1
ATOM 759 N N . GLN A 1 97 ? -0.027 13.505 4.886 1.00 98.56 97 GLN A N 1
ATOM 760 C CA . GLN A 1 97 ? -1.052 13.905 5.844 1.00 98.56 97 GLN A CA 1
ATOM 761 C C . GLN A 1 97 ? -2.033 12.774 6.100 1.00 98.56 97 GLN A C 1
ATOM 763 O O . GLN A 1 97 ? -2.595 12.214 5.157 1.00 98.56 97 GLN A O 1
ATOM 768 N N . LEU A 1 98 ? -2.291 12.498 7.376 1.00 98.50 98 LEU A N 1
ATOM 769 C CA . LEU A 1 98 ? -3.317 11.568 7.821 1.00 98.50 98 LEU A CA 1
ATOM 770 C C . LEU A 1 98 ? -4.709 12.186 7.727 1.00 98.50 98 LEU A C 1
ATOM 772 O O . LEU A 1 98 ? -4.961 13.332 8.117 1.00 98.50 98 LEU A O 1
ATOM 776 N N . PHE A 1 99 ? -5.650 11.382 7.255 1.00 97.81 99 PHE A N 1
ATOM 777 C CA . PHE A 1 99 ? -7.055 11.743 7.198 1.00 97.81 99 PHE A CA 1
ATOM 778 C C . PHE A 1 99 ? -7.676 11.615 8.591 1.00 97.81 99 PHE A C 1
ATOM 780 O O . PHE A 1 99 ? -7.290 10.779 9.403 1.00 97.81 99 PHE A O 1
ATOM 787 N N . THR A 1 100 ? -8.655 12.472 8.888 1.00 94.44 100 THR A N 1
ATOM 788 C CA . THR A 1 100 ? -9.421 12.389 10.137 1.00 94.44 100 THR A CA 1
ATOM 789 C C . THR A 1 100 ? -10.769 11.738 9.860 1.00 94.44 100 THR A C 1
ATOM 791 O O . THR A 1 100 ? -11.570 12.271 9.096 1.00 94.44 100 THR A O 1
ATOM 794 N N . PHE A 1 101 ? -11.019 10.609 10.515 1.00 96.88 101 PHE A N 1
ATOM 795 C CA . PHE A 1 101 ? -12.224 9.800 10.346 1.00 96.88 101 PHE A CA 1
ATOM 796 C C . PHE A 1 101 ? -13.189 9.950 11.524 1.00 96.88 101 PHE A C 1
ATOM 798 O O . PHE A 1 101 ? -12.779 10.255 12.648 1.00 96.88 101 PHE A O 1
ATOM 805 N N . SER A 1 102 ? -14.480 9.710 11.287 1.00 95.56 102 SER A N 1
ATOM 806 C CA . SER A 1 102 ? -15.479 9.742 12.354 1.00 95.56 102 SER A CA 1
ATOM 807 C C . SER A 1 102 ? -15.449 8.447 13.158 1.00 95.56 102 SER A C 1
ATOM 809 O O . SER A 1 102 ? -15.868 7.413 12.657 1.00 95.56 102 SER A O 1
ATOM 811 N N . ALA A 1 103 ? -15.104 8.510 14.447 1.00 92.94 103 ALA A N 1
ATOM 812 C CA . ALA A 1 103 ? -15.117 7.332 15.326 1.00 92.94 103 ALA A CA 1
ATOM 813 C C . ALA A 1 103 ? -16.479 6.605 15.378 1.00 92.94 103 ALA A C 1
ATOM 815 O O . ALA A 1 103 ? -16.552 5.430 15.730 1.00 92.94 103 ALA A O 1
ATOM 816 N N . LYS A 1 104 ? -17.569 7.318 15.059 1.00 92.75 104 LYS A N 1
ATOM 817 C CA . LYS A 1 104 ? -18.929 6.773 15.034 1.00 92.75 104 LYS A CA 1
ATOM 818 C C . LYS A 1 104 ? -19.215 5.966 13.766 1.00 92.75 104 LYS A C 1
ATOM 820 O O . LYS A 1 104 ? -19.911 4.959 13.856 1.00 92.75 104 LYS A O 1
ATOM 825 N N . TYR A 1 105 ? -18.750 6.440 12.612 1.00 93.50 105 TYR A N 1
ATOM 826 C CA . TYR A 1 105 ? -19.095 5.865 11.307 1.00 93.50 105 TYR A CA 1
ATOM 827 C C . TYR A 1 105 ? -17.967 4.998 10.736 1.00 93.50 105 TYR A C 1
ATOM 829 O O . TYR A 1 105 ? -18.243 3.955 10.156 1.00 93.50 105 TYR A O 1
ATOM 837 N N . ASP A 1 106 ? -16.716 5.368 11.008 1.00 94.62 106 ASP A N 1
ATOM 838 C CA . ASP A 1 106 ? -15.497 4.774 10.460 1.00 94.62 106 ASP A CA 1
ATOM 839 C C . ASP A 1 106 ? -14.536 4.341 11.586 1.00 94.62 106 ASP A C 1
ATOM 841 O O . ASP A 1 106 ? -13.382 4.778 11.634 1.00 94.62 106 ASP A O 1
ATOM 845 N N . PRO A 1 107 ? -14.976 3.491 12.535 1.00 93.00 107 PRO A N 1
ATOM 846 C CA . PRO A 1 107 ? -14.194 3.191 13.732 1.00 93.00 107 PRO A CA 1
ATOM 847 C C . PRO A 1 107 ? -12.825 2.582 13.407 1.00 93.00 107 PRO A C 1
ATOM 849 O O . PRO A 1 107 ? -11.846 2.913 14.073 1.00 93.00 107 PRO A O 1
ATOM 852 N N . VAL A 1 108 ? -12.739 1.712 12.392 1.00 93.81 108 VAL A N 1
ATOM 853 C CA . VAL A 1 108 ? -11.480 1.051 12.013 1.00 93.81 108 VAL A CA 1
ATOM 854 C C . VAL A 1 108 ? -10.472 2.059 11.451 1.00 93.81 108 VAL A C 1
ATOM 856 O O . VAL A 1 108 ? -9.418 2.191 12.074 1.00 93.81 108 VAL A O 1
ATOM 859 N N . PRO A 1 109 ? -10.775 2.842 10.393 1.00 96.31 109 PRO A N 1
ATOM 860 C CA . PRO A 1 109 ? -9.895 3.927 9.961 1.00 96.31 109 PRO A CA 1
ATOM 861 C C . PRO A 1 109 ? -9.513 4.887 11.093 1.00 96.31 109 PRO A C 1
ATOM 863 O O . PRO A 1 109 ? -8.337 5.197 11.239 1.00 96.31 109 PRO A O 1
ATOM 866 N N . THR A 1 110 ? -10.454 5.282 11.964 1.00 96.50 110 THR A N 1
ATOM 867 C CA . THR A 1 110 ? -10.146 6.151 13.114 1.00 96.50 110 THR A CA 1
ATOM 868 C C . THR A 1 110 ? -9.089 5.555 14.048 1.00 96.50 110 THR A C 1
ATOM 870 O O . THR A 1 110 ? -8.219 6.287 14.513 1.00 96.50 110 THR A O 1
ATOM 873 N N . MET A 1 111 ? -9.160 4.255 14.349 1.00 95.00 111 MET A N 1
ATOM 874 C CA . MET A 1 111 ? -8.158 3.580 15.187 1.00 95.00 111 MET A CA 1
ATOM 875 C C . MET A 1 111 ? -6.822 3.428 14.455 1.00 95.00 111 MET A C 1
ATOM 877 O O . MET A 1 111 ? -5.769 3.642 15.048 1.00 95.00 111 MET A O 1
ATOM 881 N N . LEU A 1 112 ? -6.857 3.093 13.164 1.00 97.00 112 LEU A N 1
ATOM 882 C CA . LEU A 1 112 ? -5.661 2.884 12.348 1.00 97.00 112 LEU A CA 1
ATOM 883 C C . LEU A 1 112 ? -4.872 4.172 12.088 1.00 97.00 112 LEU A C 1
ATOM 885 O O . LEU A 1 112 ? -3.652 4.105 11.943 1.00 97.00 112 LEU A O 1
ATOM 889 N N . THR A 1 113 ? -5.536 5.330 12.070 1.00 97.50 113 THR A N 1
ATOM 890 C CA . THR A 1 113 ? -4.907 6.657 11.952 1.00 97.50 113 THR A CA 1
ATOM 891 C C . THR A 1 113 ? -4.746 7.368 13.295 1.00 97.50 113 THR A C 1
ATOM 893 O O . THR A 1 113 ? -4.566 8.586 13.322 1.00 97.50 113 THR A O 1
ATOM 896 N N . GLN A 1 114 ? -4.880 6.664 14.424 1.00 96.00 114 GLN A N 1
ATOM 897 C CA . GLN A 1 114 ? -4.736 7.293 15.732 1.00 96.00 114 GLN A CA 1
ATOM 898 C C . GLN A 1 114 ? -3.266 7.611 16.017 1.00 96.00 114 GLN A C 1
ATOM 900 O O . GLN A 1 114 ? -2.490 6.748 16.438 1.00 96.00 114 GLN A O 1
ATOM 905 N N . ASP A 1 115 ? -2.927 8.886 15.893 1.00 97.50 115 ASP A N 1
ATOM 906 C CA . ASP A 1 115 ? -1.575 9.382 16.090 1.00 97.50 115 ASP A CA 1
ATOM 907 C C . ASP A 1 115 ? -1.568 10.733 16.828 1.00 97.50 115 ASP A C 1
ATOM 909 O O . ASP A 1 115 ? -2.573 11.449 16.870 1.00 97.50 115 ASP A O 1
ATOM 913 N N . HIS A 1 116 ? -0.449 11.036 17.481 1.00 97.31 116 HIS A N 1
ATOM 914 C CA . HIS A 1 116 ? -0.170 12.329 18.097 1.00 97.31 116 HIS A CA 1
ATOM 915 C C . HIS A 1 116 ? 0.226 13.399 17.070 1.00 97.31 116 HIS A C 1
ATOM 917 O O . HIS A 1 116 ? 0.064 14.587 17.350 1.00 97.31 116 HIS A O 1
ATOM 923 N N . GLU A 1 117 ? 0.649 12.989 15.874 1.00 97.50 117 GLU A N 1
ATOM 924 C CA . GLU A 1 117 ? 0.882 13.865 14.731 1.00 97.50 117 GLU A CA 1
ATOM 925 C C . GLU A 1 117 ? -0.099 13.581 13.590 1.00 97.50 117 GLU A C 1
ATOM 927 O O . GLU A 1 117 ? -0.641 12.491 13.449 1.00 97.50 117 GLU A O 1
ATOM 932 N N . LYS A 1 118 ? -0.367 14.586 12.752 1.00 97.06 118 LYS A N 1
ATOM 933 C CA . LYS A 1 118 ? -1.187 14.412 11.536 1.00 97.06 118 LYS A CA 1
ATOM 934 C C . LYS A 1 118 ? -0.387 14.527 10.249 1.00 97.06 118 LYS A C 1
ATOM 936 O O . LYS A 1 118 ? -0.887 14.133 9.201 1.00 97.06 118 LYS A O 1
ATOM 941 N N . THR A 1 119 ? 0.811 15.083 10.333 1.00 98.06 119 THR A N 1
ATOM 942 C CA . THR A 1 119 ? 1.747 15.207 9.226 1.00 98.06 119 THR A CA 1
ATOM 943 C C . THR A 1 119 ? 2.925 14.333 9.586 1.00 98.06 119 THR A C 1
ATOM 945 O O . THR A 1 119 ? 3.570 14.591 10.589 1.00 98.06 119 THR A O 1
ATOM 948 N N . ILE A 1 120 ? 3.155 13.289 8.810 1.00 98.19 120 ILE A N 1
ATOM 949 C CA . ILE A 1 120 ? 4.154 12.267 9.101 1.00 98.19 120 ILE A CA 1
ATOM 950 C C . ILE A 1 120 ? 5.291 12.456 8.109 1.00 98.19 120 ILE A C 1
ATOM 952 O O . ILE A 1 120 ? 5.035 12.699 6.924 1.00 98.19 120 ILE A O 1
ATOM 956 N N . HIS A 1 121 ? 6.528 12.374 8.589 1.00 97.81 121 HIS A N 1
ATOM 957 C CA . HIS A 1 121 ? 7.695 12.354 7.715 1.00 97.81 121 HIS A CA 1
ATOM 958 C C . HIS A 1 121 ? 7.632 11.116 6.815 1.00 97.81 121 HIS A C 1
ATOM 960 O O . HIS A 1 121 ? 7.263 10.024 7.252 1.00 97.81 121 HIS A O 1
ATOM 966 N N . GLY A 1 122 ? 7.858 11.320 5.521 1.00 96.31 122 GLY A N 1
ATOM 967 C CA . GLY A 1 122 ? 7.911 10.241 4.551 1.00 96.31 122 GLY A CA 1
ATOM 968 C C . GLY A 1 122 ? 9.158 9.397 4.770 1.00 96.31 122 GLY A C 1
ATOM 969 O O . GLY A 1 122 ? 10.143 9.862 5.322 1.00 96.31 122 GLY A O 1
ATOM 970 N N . PHE A 1 123 ? 9.109 8.157 4.313 1.00 96.56 123 PHE A N 1
ATOM 971 C CA . PHE A 1 123 ? 10.234 7.230 4.362 1.00 96.56 123 PHE A CA 1
ATOM 972 C C . PHE A 1 123 ? 10.161 6.304 3.154 1.00 96.56 123 PHE A C 1
ATOM 974 O O . PHE A 1 123 ? 9.075 5.968 2.663 1.00 96.56 123 PHE A O 1
ATOM 981 N N . MET A 1 124 ? 11.309 5.949 2.611 1.00 95.12 124 MET A N 1
ATOM 982 C CA . MET A 1 124 ? 11.414 5.204 1.372 1.00 95.12 124 MET A CA 1
ATOM 983 C C . MET A 1 124 ? 11.391 3.703 1.631 1.00 95.12 124 MET A C 1
ATOM 985 O O . MET A 1 124 ? 11.469 3.195 2.749 1.00 95.12 124 MET A O 1
ATOM 989 N N . GLY A 1 125 ? 11.196 2.983 0.546 1.00 92.75 125 GLY A N 1
ATOM 990 C CA . GLY A 1 125 ? 11.326 1.545 0.451 1.00 92.75 125 GLY A CA 1
ATOM 991 C C . GLY A 1 125 ? 11.342 1.176 -1.022 1.00 92.75 125 GLY A C 1
ATOM 992 O O . GLY A 1 125 ? 11.305 2.048 -1.890 1.00 92.75 125 GLY A O 1
ATOM 993 N N . GLN A 1 126 ? 11.337 -0.119 -1.314 1.00 91.81 126 GLN A N 1
ATOM 994 C CA . GLN A 1 126 ? 11.177 -0.573 -2.691 1.00 91.81 126 GLN A CA 1
ATOM 995 C C . GLN A 1 126 ? 9.859 -0.105 -3.309 1.00 91.81 126 GLN A C 1
ATOM 997 O O . GLN A 1 126 ? 9.851 0.311 -4.456 1.00 91.81 126 GLN A O 1
ATOM 1002 N N . THR A 1 127 ? 8.779 -0.148 -2.530 1.00 95.25 127 THR A N 1
ATOM 1003 C CA . THR A 1 127 ? 7.518 0.510 -2.877 1.00 95.25 127 THR A CA 1
ATOM 1004 C C . THR A 1 127 ? 7.295 1.608 -1.853 1.00 95.25 127 THR A C 1
ATOM 1006 O O . THR A 1 127 ? 7.005 1.346 -0.678 1.00 95.25 127 THR A O 1
ATOM 1009 N N . THR A 1 128 ? 7.512 2.845 -2.279 1.00 95.75 128 THR A N 1
ATOM 1010 C CA . THR A 1 128 ? 7.536 4.023 -1.414 1.00 95.75 128 THR A CA 1
ATOM 1011 C C . THR A 1 128 ? 6.154 4.655 -1.297 1.00 95.75 128 THR A C 1
ATOM 1013 O O . THR A 1 128 ? 5.683 4.920 -0.190 1.00 95.75 128 THR A O 1
ATOM 1016 N N . ALA A 1 129 ? 5.479 4.895 -2.417 1.00 97.12 129 ALA A N 1
ATOM 1017 C CA . ALA A 1 129 ? 4.210 5.606 -2.456 1.00 97.12 129 ALA A CA 1
ATOM 1018 C C . ALA A 1 129 ? 3.389 5.216 -3.683 1.00 97.12 129 ALA A C 1
ATOM 1020 O O . ALA A 1 129 ? 3.901 5.088 -4.785 1.00 97.12 129 ALA A O 1
ATOM 1021 N N . PHE A 1 130 ? 2.078 5.106 -3.524 1.00 98.38 130 PHE A N 1
ATOM 1022 C CA . PHE A 1 130 ? 1.217 4.587 -4.579 1.00 98.38 130 PHE A CA 1
ATOM 1023 C C . PHE A 1 130 ? 0.623 5.704 -5.434 1.00 98.38 130 PHE A C 1
ATOM 1025 O O . PHE A 1 130 ? 0.111 6.698 -4.908 1.00 98.38 130 PHE A O 1
ATOM 1032 N N . ARG A 1 131 ? 0.584 5.511 -6.755 1.00 98.12 131 ARG A N 1
ATOM 1033 C CA . ARG A 1 131 ? -0.136 6.411 -7.668 1.00 98.12 131 ARG A CA 1
ATOM 1034 C C . ARG A 1 131 ? -1.625 6.409 -7.367 1.00 98.12 131 ARG A C 1
ATOM 1036 O O . ARG A 1 131 ? -2.321 5.428 -7.629 1.00 98.12 131 ARG A O 1
ATOM 1043 N N . LYS A 1 132 ? -2.158 7.550 -6.925 1.00 98.25 132 LYS A N 1
ATOM 1044 C CA . LYS A 1 132 ? -3.589 7.689 -6.609 1.00 98.25 132 LYS A CA 1
ATOM 1045 C C . LYS A 1 132 ? -4.511 7.347 -7.783 1.00 98.25 132 LYS A C 1
ATOM 1047 O O . LYS A 1 132 ? -5.606 6.844 -7.563 1.00 98.25 132 LYS A O 1
ATOM 1052 N N . SER A 1 133 ? -4.079 7.584 -9.022 1.00 98.06 133 SER A N 1
ATOM 1053 C CA . SER A 1 133 ? -4.847 7.258 -10.234 1.00 98.06 133 SER A CA 1
ATOM 1054 C C . SER A 1 133 ? -5.035 5.756 -10.475 1.00 98.06 133 SER A C 1
ATOM 1056 O O . SER A 1 133 ? -5.941 5.380 -11.218 1.00 98.06 133 SER A O 1
ATOM 1058 N N . LEU A 1 134 ? -4.206 4.908 -9.861 1.00 98.69 134 LEU A N 1
ATOM 1059 C CA . LEU A 1 134 ? -4.280 3.449 -9.971 1.00 98.69 134 LEU A CA 1
ATOM 1060 C C . LEU A 1 134 ? -5.009 2.808 -8.785 1.00 98.69 134 LEU A C 1
ATOM 1062 O O . LEU A 1 134 ? -5.299 1.616 -8.825 1.00 98.69 134 LEU A O 1
ATOM 1066 N N . VAL A 1 135 ? -5.335 3.578 -7.744 1.00 98.75 135 VAL A N 1
ATOM 1067 C CA . VAL A 1 135 ? -6.090 3.093 -6.583 1.00 98.75 135 VAL A CA 1
ATOM 1068 C C . VAL A 1 135 ? -7.565 2.914 -6.960 1.00 98.75 135 VAL A C 1
ATOM 1070 O O . VAL A 1 135 ? -8.162 3.745 -7.653 1.00 98.75 135 VAL A O 1
ATOM 1073 N N . LYS A 1 136 ? -8.169 1.807 -6.525 1.00 98.69 136 LYS A N 1
ATOM 1074 C CA . LYS A 1 136 ? -9.588 1.518 -6.744 1.00 98.69 136 LYS A CA 1
ATOM 1075 C C . LYS A 1 136 ? -10.488 2.502 -5.978 1.00 98.69 136 LYS A C 1
ATOM 1077 O O . LYS A 1 136 ? -10.123 2.939 -4.888 1.00 98.69 136 LYS A O 1
ATOM 1082 N N . PRO A 1 137 ? -11.683 2.845 -6.495 1.00 97.94 137 PRO A N 1
ATOM 1083 C CA . PRO A 1 137 ? -12.521 3.887 -5.896 1.00 97.94 137 PRO A CA 1
ATOM 1084 C C . PRO A 1 137 ? -13.092 3.544 -4.513 1.00 97.94 137 PRO A C 1
ATOM 1086 O O . PRO A 1 137 ? -13.455 4.446 -3.766 1.00 97.94 137 PRO A O 1
ATOM 1089 N N . ASP A 1 138 ? -13.218 2.258 -4.190 1.00 96.69 138 ASP A N 1
ATOM 1090 C CA . ASP A 1 138 ? -13.747 1.742 -2.924 1.00 96.69 138 ASP A CA 1
ATOM 1091 C C . ASP A 1 138 ? -12.683 1.610 -1.821 1.00 96.69 138 ASP A C 1
ATOM 1093 O O . ASP A 1 138 ? -13.011 1.289 -0.677 1.00 96.69 138 ASP A O 1
ATOM 1097 N N . VAL A 1 139 ? -11.419 1.897 -2.137 1.00 98.62 139 VAL A N 1
ATOM 1098 C CA . VAL A 1 139 ? -10.315 1.888 -1.174 1.00 98.62 139 VAL A CA 1
ATOM 1099 C C . VAL A 1 139 ? -10.350 3.147 -0.314 1.00 98.62 139 VAL A C 1
ATOM 1101 O O . VAL A 1 139 ? -10.441 4.274 -0.806 1.00 98.62 139 VAL A O 1
ATOM 1104 N N . VAL A 1 140 ? -10.209 2.964 0.997 1.00 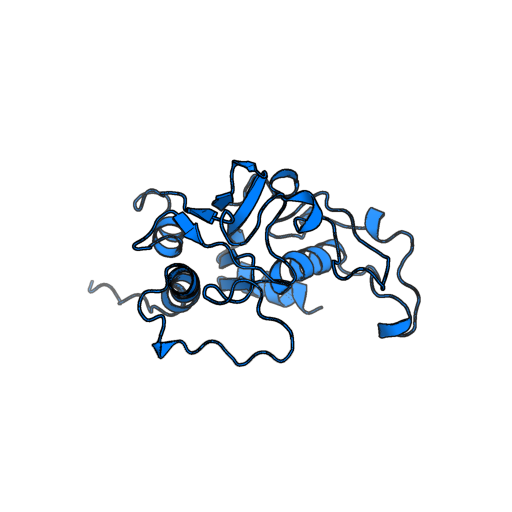98.56 140 VAL A N 1
ATOM 1105 C CA . VAL A 1 140 ? -10.152 4.060 1.963 1.00 98.56 140 VAL A CA 1
ATOM 1106 C C . VAL A 1 140 ? -8.718 4.573 2.058 1.00 98.56 140 VAL A C 1
ATOM 1108 O O . VAL A 1 140 ? -7.858 3.951 2.679 1.00 98.56 140 VAL A O 1
ATOM 1111 N N . ILE A 1 141 ? -8.456 5.738 1.469 1.00 98.75 141 ILE A N 1
ATOM 1112 C CA . ILE A 1 141 ? -7.179 6.446 1.628 1.00 98.75 141 ILE A CA 1
ATOM 1113 C C . ILE A 1 141 ? -7.118 7.044 3.035 1.00 98.75 141 ILE A C 1
ATOM 1115 O O . ILE A 1 141 ? -7.965 7.852 3.411 1.00 98.75 141 ILE A O 1
ATOM 1119 N N . MET A 1 142 ? -6.106 6.650 3.805 1.00 98.69 142 MET A N 1
ATOM 1120 C CA . MET A 1 142 ? -5.891 7.079 5.188 1.00 98.69 142 MET A CA 1
ATOM 1121 C C . MET A 1 142 ? -4.750 8.088 5.336 1.00 98.69 142 MET A C 1
ATOM 1123 O O . MET A 1 142 ? -4.754 8.863 6.290 1.00 98.69 142 MET A O 1
ATOM 1127 N N . GLY A 1 143 ? -3.793 8.107 4.407 1.00 98.62 143 GLY A N 1
ATOM 1128 C CA . GLY A 1 143 ? -2.701 9.074 4.377 1.00 98.62 143 GLY A CA 1
ATOM 1129 C C . GLY A 1 143 ? -2.193 9.321 2.962 1.00 98.62 143 GLY A C 1
ATOM 1130 O O . GLY A 1 143 ? -2.049 8.373 2.185 1.00 98.62 143 GLY A O 1
ATOM 1131 N N . GLU A 1 144 ? -1.939 10.584 2.616 1.00 98.50 144 GLU A N 1
ATOM 1132 C CA . GLU A 1 144 ? -1.555 10.972 1.253 1.00 98.50 144 GLU A CA 1
ATOM 1133 C C . GLU A 1 144 ? -0.638 12.207 1.214 1.00 98.50 144 GLU A C 1
ATOM 1135 O O . GLU A 1 144 ? -0.725 13.093 2.073 1.00 98.50 144 GLU A O 1
ATOM 1140 N N . THR A 1 145 ? 0.182 12.296 0.167 1.00 97.81 145 THR A N 1
ATOM 1141 C CA . THR A 1 145 ? 0.905 13.514 -0.220 1.00 97.81 145 THR A CA 1
ATOM 1142 C C . THR A 1 145 ? 0.164 14.147 -1.393 1.00 97.81 145 THR A C 1
ATOM 1144 O O . THR A 1 145 ? 0.328 13.780 -2.558 1.00 97.81 145 THR A O 1
ATOM 1147 N N . LYS A 1 146 ? -0.725 15.097 -1.080 1.00 94.06 146 LYS A N 1
ATOM 1148 C CA . LYS A 1 146 ? -1.661 15.683 -2.058 1.00 94.06 146 LYS A CA 1
ATOM 1149 C C . LYS A 1 146 ? -0.968 16.332 -3.248 1.00 94.06 146 LYS A C 1
ATOM 1151 O O . LYS A 1 146 ? -1.497 16.258 -4.352 1.00 94.06 146 LYS A O 1
ATOM 1156 N N . GLN A 1 147 ? 0.169 16.991 -3.020 1.00 92.31 147 GLN A N 1
ATOM 1157 C CA . GLN A 1 147 ? 0.852 17.765 -4.057 1.00 92.31 147 GLN A CA 1
ATOM 1158 C C . GLN A 1 147 ? 1.374 16.879 -5.193 1.00 92.31 147 GLN A C 1
ATOM 1160 O O . GLN A 1 147 ? 1.395 17.328 -6.335 1.00 92.31 147 GLN A O 1
ATOM 1165 N N . THR A 1 148 ? 1.753 15.636 -4.889 1.00 95.06 148 THR A N 1
ATOM 1166 C CA . THR A 1 148 ? 2.336 14.690 -5.852 1.00 95.06 148 THR A CA 1
ATOM 1167 C C . THR A 1 148 ? 1.367 13.590 -6.278 1.00 95.06 148 THR A C 1
ATOM 1169 O O . THR A 1 148 ? 1.693 12.781 -7.141 1.00 95.06 148 THR A O 1
ATOM 1172 N N . GLY A 1 149 ? 0.149 13.568 -5.724 1.00 96.81 149 GLY A N 1
ATOM 1173 C CA . GLY A 1 149 ? -0.837 12.531 -6.033 1.00 96.81 149 GLY A CA 1
ATOM 1174 C C . GLY A 1 149 ? -0.457 11.156 -5.474 1.00 96.81 149 GLY A C 1
ATOM 1175 O O . GLY A 1 149 ? -0.859 10.137 -6.038 1.00 96.81 149 GLY A O 1
ATOM 1176 N N . GLU A 1 150 ? 0.298 11.132 -4.376 1.00 97.44 150 GLU A N 1
ATOM 1177 C CA . GLU A 1 150 ? 0.754 9.918 -3.700 1.00 97.44 150 GLU A CA 1
ATOM 1178 C C . GLU A 1 150 ? -0.207 9.493 -2.603 1.00 97.44 150 GLU A C 1
ATOM 1180 O O . GLU A 1 150 ? -0.502 10.262 -1.688 1.00 97.44 150 GLU A O 1
ATOM 1185 N N . VAL A 1 151 ? -0.622 8.233 -2.629 1.00 98.62 151 VAL A N 1
ATOM 1186 C CA . VAL A 1 151 ? -1.194 7.564 -1.463 1.00 98.62 151 VAL A CA 1
ATOM 1187 C C . VAL A 1 151 ? -0.057 6.903 -0.696 1.00 98.62 151 VAL A C 1
ATOM 1189 O O . VAL A 1 151 ? 0.784 6.224 -1.274 1.00 98.62 151 VAL A O 1
ATOM 1192 N N . ARG A 1 152 ? -0.033 7.093 0.620 1.00 98.31 152 ARG A N 1
ATOM 1193 C CA . ARG A 1 152 ? 0.992 6.532 1.508 1.00 98.31 152 ARG A CA 1
ATOM 1194 C C . ARG A 1 152 ? 0.432 5.432 2.385 1.00 98.31 152 ARG A C 1
ATOM 1196 O O . ARG A 1 152 ? 1.116 4.455 2.642 1.00 98.31 152 ARG A O 1
ATOM 1203 N N . TYR A 1 153 ? -0.818 5.572 2.809 1.00 98.75 153 TYR A N 1
ATOM 1204 C CA . TYR A 1 153 ? -1.455 4.672 3.757 1.00 98.75 153 TYR A CA 1
ATOM 1205 C C . TYR A 1 153 ? -2.922 4.487 3.379 1.00 98.75 153 TYR A C 1
ATOM 1207 O O . TYR A 1 153 ? -3.638 5.471 3.182 1.00 98.75 153 TYR A O 1
ATOM 1215 N N . MET A 1 154 ? -3.382 3.245 3.247 1.00 98.75 154 MET A N 1
ATOM 1216 C CA . MET A 1 154 ? -4.752 2.948 2.821 1.00 98.75 154 MET A CA 1
ATOM 1217 C C . MET A 1 154 ? -5.271 1.629 3.375 1.00 98.75 154 MET A C 1
ATOM 1219 O O . MET A 1 154 ? -4.507 0.750 3.768 1.00 98.75 154 MET A O 1
ATOM 1223 N N . HIS A 1 155 ? -6.590 1.511 3.401 1.00 98.50 155 HIS A N 1
ATOM 1224 C CA . HIS A 1 155 ? -7.313 0.420 4.025 1.00 98.50 155 HIS A CA 1
ATOM 1225 C C . HIS A 1 155 ? -8.493 -0.021 3.169 1.00 98.50 155 HIS A C 1
ATOM 1227 O O . HIS A 1 155 ? -9.100 0.775 2.452 1.00 98.50 155 HIS A O 1
ATOM 1233 N N . GLY A 1 156 ? -8.876 -1.282 3.318 1.00 97.88 156 GLY A N 1
ATOM 1234 C CA . GLY A 1 156 ? -10.103 -1.797 2.745 1.00 97.88 156 GLY A CA 1
ATOM 1235 C C . GLY A 1 156 ? -10.625 -3.023 3.475 1.00 97.88 156 GLY A C 1
ATOM 1236 O O . GLY A 1 156 ? -10.043 -3.536 4.435 1.00 97.88 156 GLY A O 1
ATOM 1237 N N . THR A 1 157 ? -11.764 -3.498 2.987 1.00 97.19 157 THR A N 1
ATOM 1238 C CA . THR A 1 157 ? -12.410 -4.711 3.484 1.00 97.19 157 THR A CA 1
ATOM 1239 C C . THR A 1 157 ? -12.489 -5.739 2.370 1.00 97.19 157 THR A C 1
ATOM 1241 O O . THR A 1 157 ? -12.590 -5.394 1.195 1.00 97.19 157 THR A O 1
ATOM 1244 N N . LEU A 1 158 ? -12.440 -7.013 2.741 1.00 97.25 158 LEU A N 1
ATOM 1245 C CA . LEU A 1 158 ? -12.763 -8.109 1.841 1.00 97.25 158 LEU A CA 1
ATOM 1246 C C . LEU A 1 158 ? -13.522 -9.161 2.639 1.00 97.25 158 LEU A C 1
ATOM 1248 O O . LEU A 1 158 ? -13.027 -9.660 3.650 1.00 97.25 158 LEU A O 1
ATOM 1252 N N . GLY A 1 159 ? -14.729 -9.503 2.188 1.00 96.06 159 GLY A N 1
ATOM 1253 C CA . GLY A 1 159 ? -15.599 -10.426 2.910 1.00 96.06 159 GLY A CA 1
ATOM 1254 C C . GLY A 1 159 ? -15.838 -9.955 4.347 1.00 96.06 159 GLY A C 1
ATOM 1255 O O . GLY A 1 159 ? -16.436 -8.907 4.572 1.00 96.06 159 GLY A O 1
ATOM 1256 N N . LYS A 1 160 ? -15.391 -10.749 5.323 1.00 95.25 160 LYS A N 1
ATOM 1257 C CA . LYS A 1 160 ? -15.526 -10.451 6.759 1.00 95.25 160 LYS A CA 1
ATOM 1258 C C . LYS A 1 160 ? -14.279 -9.819 7.379 1.00 95.25 160 LYS A C 1
ATOM 1260 O O . LYS A 1 160 ? -14.316 -9.500 8.566 1.00 95.25 160 LYS A O 1
ATOM 1265 N N . GLY A 1 161 ? -13.183 -9.724 6.633 1.00 95.62 161 GLY A N 1
ATOM 1266 C CA . GLY A 1 161 ? -11.899 -9.251 7.133 1.00 95.62 161 GLY A CA 1
ATOM 1267 C C . GLY A 1 161 ? -11.470 -7.933 6.518 1.00 95.62 161 GLY A C 1
ATOM 1268 O O . GLY A 1 161 ? -12.210 -7.281 5.775 1.00 95.62 161 GLY A O 1
ATOM 1269 N N . THR A 1 162 ? -10.252 -7.535 6.861 1.00 96.12 162 THR A N 1
ATOM 1270 C CA . THR A 1 162 ? -9.706 -6.229 6.498 1.00 96.12 162 THR A CA 1
ATOM 1271 C C . THR A 1 162 ? -8.273 -6.333 6.015 1.00 96.12 162 THR A C 1
ATOM 1273 O O . THR A 1 162 ? -7.543 -7.260 6.360 1.00 96.12 162 THR A O 1
ATOM 1276 N N . TRP A 1 163 ? -7.841 -5.347 5.250 1.00 97.81 163 TRP A N 1
ATOM 1277 C CA . TRP A 1 163 ? -6.460 -5.238 4.810 1.00 97.81 163 TRP A CA 1
ATOM 1278 C C . TRP A 1 163 ? -6.002 -3.784 4.883 1.00 97.81 163 TRP A C 1
ATOM 1280 O O . TRP A 1 163 ? -6.810 -2.864 4.747 1.00 97.81 163 TRP A O 1
ATOM 1290 N N . THR A 1 164 ? -4.709 -3.587 5.111 1.00 98.50 164 THR A N 1
ATOM 1291 C CA . THR A 1 164 ? -4.083 -2.268 5.180 1.00 98.50 164 THR A CA 1
ATOM 1292 C C . THR A 1 164 ? -2.735 -2.306 4.469 1.00 98.50 164 THR A C 1
ATOM 1294 O O . THR A 1 164 ? -1.902 -3.160 4.780 1.00 98.50 164 THR A O 1
ATOM 1297 N N . PHE A 1 165 ? -2.519 -1.368 3.545 1.00 98.69 165 PHE A N 1
ATOM 1298 C CA . PHE A 1 165 ? -1.249 -1.161 2.843 1.00 98.69 165 PHE A CA 1
ATOM 1299 C C . PHE A 1 165 ? -0.609 0.151 3.296 1.00 98.69 165 PHE A C 1
ATOM 1301 O O . PHE A 1 165 ? -1.284 1.183 3.377 1.00 98.69 165 PHE A O 1
ATOM 1308 N N . TYR A 1 166 ? 0.691 0.108 3.584 1.00 98.44 166 TYR A N 1
ATOM 1309 C CA . TYR A 1 166 ? 1.466 1.263 4.033 1.00 98.44 166 TYR A CA 1
ATOM 1310 C C . TYR A 1 166 ? 2.817 1.318 3.304 1.00 98.44 166 TYR A C 1
ATOM 1312 O O . TYR A 1 166 ? 3.615 0.392 3.395 1.00 98.44 166 TYR A O 1
ATOM 1320 N N . GLY A 1 167 ? 3.035 2.372 2.518 1.00 97.38 167 GLY A N 1
ATOM 1321 C CA . GLY A 1 167 ? 4.234 2.544 1.696 1.00 97.38 167 GLY A CA 1
ATOM 1322 C C . GLY A 1 167 ? 5.468 2.929 2.513 1.00 97.38 167 GLY A C 1
ATOM 1323 O O . GLY A 1 167 ? 5.349 3.566 3.563 1.00 97.38 167 GLY A O 1
ATOM 1324 N N . GLY A 1 168 ? 6.643 2.569 1.996 1.00 95.44 168 GLY A N 1
ATOM 1325 C CA . GLY A 1 168 ? 7.930 2.724 2.674 1.00 95.44 168 GLY A CA 1
ATOM 1326 C C . GLY A 1 168 ? 8.303 1.523 3.549 1.00 95.44 168 GLY A C 1
ATOM 1327 O O . GLY A 1 168 ? 7.521 0.579 3.707 1.00 95.44 168 GLY A O 1
ATOM 1328 N N . HIS A 1 169 ? 9.526 1.541 4.082 1.00 93.62 169 HIS A N 1
ATOM 1329 C CA . HIS A 1 169 ? 10.106 0.444 4.855 1.00 93.62 169 HIS A CA 1
ATOM 1330 C C . HIS A 1 169 ? 10.291 0.772 6.343 1.00 93.62 169 HIS A C 1
ATOM 1332 O O . HIS A 1 169 ? 9.618 0.158 7.171 1.00 93.62 169 HIS A O 1
ATOM 1338 N N . ASP A 1 170 ? 11.149 1.741 6.672 1.00 94.94 170 ASP A N 1
ATOM 1339 C CA . ASP A 1 170 ? 11.471 2.136 8.047 1.00 94.94 170 ASP A CA 1
ATOM 1340 C C . ASP A 1 170 ? 11.065 3.597 8.298 1.00 94.94 170 ASP A C 1
ATOM 1342 O O . ASP A 1 170 ? 11.612 4.495 7.670 1.00 94.94 170 ASP A O 1
ATOM 1346 N N . PRO A 1 171 ? 10.108 3.874 9.196 1.00 95.75 171 PRO A N 1
ATOM 1347 C CA . PRO A 1 171 ? 9.670 5.239 9.448 1.00 95.75 171 PRO A CA 1
ATOM 1348 C C . PRO A 1 171 ? 10.690 6.211 10.038 1.00 95.75 171 PRO A C 1
ATOM 1350 O O . PRO A 1 171 ? 10.445 7.413 9.980 1.00 95.75 171 PRO A O 1
ATOM 1353 N N . GLU A 1 172 ? 11.772 5.722 10.640 1.00 95.69 172 GLU A N 1
ATOM 1354 C CA . GLU A 1 172 ? 12.788 6.568 11.283 1.00 95.69 172 GLU A CA 1
ATOM 1355 C C . GLU A 1 172 ? 14.151 6.482 10.582 1.00 95.69 172 GLU A C 1
ATOM 1357 O O . GLU A 1 172 ? 15.132 7.046 11.063 1.00 95.69 172 GLU A O 1
ATOM 1362 N N . ASP A 1 173 ? 14.191 5.829 9.420 1.00 93.56 173 ASP A N 1
ATOM 1363 C CA . ASP A 1 173 ? 15.324 5.808 8.505 1.00 93.56 173 ASP A CA 1
ATOM 1364 C C . ASP A 1 173 ? 14.819 6.065 7.080 1.00 93.56 173 ASP A C 1
ATOM 1366 O O . ASP A 1 173 ? 14.191 5.214 6.447 1.00 93.56 173 ASP A O 1
ATOM 1370 N N . TYR A 1 174 ? 15.074 7.278 6.576 1.00 93.94 174 TYR A N 1
ATOM 1371 C CA . TYR A 1 174 ? 14.459 7.763 5.344 1.00 93.94 174 TYR A CA 1
ATOM 1372 C C . TYR A 1 174 ? 14.707 6.856 4.135 1.00 93.94 174 TYR A C 1
ATOM 1374 O O . TYR A 1 174 ? 13.816 6.753 3.297 1.00 93.94 174 TYR A O 1
ATOM 1382 N N . GLN A 1 175 ? 15.872 6.213 4.004 1.00 89.25 175 GLN A N 1
ATOM 1383 C CA . GLN A 1 175 ? 16.186 5.394 2.825 1.00 89.25 175 GLN A CA 1
ATOM 1384 C C . GLN A 1 175 ? 16.665 3.974 3.151 1.00 89.25 175 GLN A C 1
ATOM 1386 O O . GLN A 1 175 ? 16.520 3.117 2.280 1.00 89.25 175 GLN A O 1
ATOM 1391 N N . HIS A 1 176 ? 17.172 3.720 4.362 1.00 83.94 176 HIS A N 1
ATOM 1392 C CA . HIS A 1 176 ? 17.743 2.454 4.835 1.00 83.94 176 HIS A CA 1
ATOM 1393 C C . HIS A 1 176 ? 18.434 1.619 3.743 1.00 83.94 176 HIS A C 1
ATOM 1395 O O . HIS A 1 176 ? 17.861 0.704 3.136 1.00 83.94 176 HIS A O 1
ATOM 1401 N N . MET A 1 177 ? 19.691 1.947 3.465 1.00 85.31 177 MET A N 1
ATOM 1402 C CA . MET A 1 177 ? 20.476 1.303 2.418 1.00 85.31 177 MET A CA 1
ATOM 1403 C C . MET A 1 177 ? 20.952 -0.089 2.845 1.00 85.31 177 MET A C 1
ATOM 1405 O O . MET A 1 177 ? 21.236 -0.367 4.008 1.00 85.31 177 MET A O 1
ATOM 1409 N N . VAL A 1 178 ? 21.103 -0.992 1.870 1.00 80.75 178 VAL A N 1
ATOM 1410 C CA . VAL A 1 178 ? 21.589 -2.355 2.133 1.00 80.75 178 VAL A CA 1
ATOM 1411 C C . VAL A 1 178 ? 22.963 -2.311 2.808 1.00 80.75 178 VAL A C 1
ATOM 1413 O O . VAL A 1 178 ? 23.937 -1.846 2.217 1.00 80.75 178 VAL A O 1
ATOM 1416 N N . GLY A 1 179 ? 23.036 -2.867 4.019 1.00 84.38 179 GLY A N 1
ATOM 1417 C CA . GLY A 1 179 ? 24.257 -2.937 4.823 1.00 84.38 179 GLY A CA 1
ATOM 1418 C C . GLY A 1 179 ? 24.380 -1.853 5.896 1.00 84.38 179 GLY A C 1
ATOM 1419 O O . GLY A 1 179 ? 25.378 -1.865 6.614 1.00 84.38 179 GLY A O 1
ATOM 1420 N N . GLU A 1 180 ? 23.405 -0.950 6.020 1.00 86.81 180 GLU A N 1
ATOM 1421 C CA . GLU A 1 180 ? 23.310 -0.036 7.161 1.00 86.81 180 GLU A CA 1
ATOM 1422 C C . GLU A 1 180 ? 22.904 -0.781 8.440 1.00 86.81 180 GLU A C 1
ATOM 1424 O O . GLU A 1 180 ? 22.301 -1.858 8.407 1.00 86.81 180 GLU A O 1
ATOM 1429 N N . GLU A 1 181 ? 23.300 -0.224 9.585 1.00 90.12 181 GLU A N 1
ATOM 1430 C CA . GLU A 1 181 ? 22.926 -0.782 10.882 1.00 90.12 181 GLU A CA 1
ATOM 1431 C C . GLU A 1 181 ? 21.413 -0.634 11.099 1.00 90.12 181 GLU A C 1
ATOM 1433 O O . GLU A 1 181 ? 20.839 0.381 10.702 1.00 90.12 181 GLU A O 1
ATOM 1438 N N . PRO A 1 182 ? 20.749 -1.601 11.753 1.00 90.69 182 PRO A N 1
ATOM 1439 C CA . PRO A 1 182 ? 19.332 -1.482 12.060 1.00 90.69 182 PRO A CA 1
ATOM 1440 C C . PRO A 1 182 ? 19.030 -0.252 12.921 1.00 90.69 182 PRO A C 1
ATOM 1442 O O . PRO A 1 182 ? 19.773 0.060 13.855 1.00 90.69 182 PRO A O 1
ATOM 1445 N N . THR A 1 183 ? 17.882 0.375 12.675 1.00 92.50 183 THR A N 1
ATOM 1446 C CA . THR A 1 183 ? 17.371 1.487 13.482 1.00 92.50 183 THR A CA 1
ATOM 1447 C C . THR A 1 183 ? 17.254 1.104 14.959 1.00 92.50 183 THR A C 1
ATOM 1449 O O . THR A 1 183 ? 16.565 0.148 15.333 1.00 92.50 183 THR A O 1
ATOM 1452 N N . ASP A 1 184 ? 17.898 1.880 15.836 1.00 93.12 184 ASP A N 1
ATOM 1453 C CA . ASP A 1 184 ? 17.773 1.717 17.285 1.00 93.12 184 ASP A CA 1
ATOM 1454 C C . ASP A 1 184 ? 16.460 2.336 17.782 1.00 93.12 184 ASP A C 1
ATOM 1456 O O . ASP A 1 184 ? 16.376 3.519 18.116 1.00 93.12 184 ASP A O 1
ATOM 1460 N N . LEU A 1 185 ? 15.424 1.503 17.890 1.00 91.56 185 LEU A N 1
ATOM 1461 C CA . LEU A 1 185 ? 14.088 1.906 18.344 1.00 91.56 185 LEU A CA 1
ATOM 1462 C C . LEU A 1 185 ? 14.072 2.581 19.727 1.00 91.56 185 LEU A C 1
ATOM 1464 O O . LEU A 1 185 ? 13.117 3.295 20.040 1.00 91.56 185 LEU A O 1
ATOM 1468 N N . SER A 1 186 ? 15.096 2.382 20.568 1.00 93.94 186 SER A N 1
ATOM 1469 C CA . SER A 1 186 ? 15.173 3.049 21.873 1.00 93.94 186 SER A CA 1
ATOM 1470 C C . SER A 1 186 ? 15.350 4.567 21.753 1.00 93.94 186 SER A C 1
ATOM 1472 O O . SER A 1 186 ? 14.956 5.301 22.663 1.00 93.94 186 SER A O 1
ATOM 1474 N N . LEU A 1 187 ? 15.866 5.039 20.612 1.00 95.00 187 LEU A N 1
ATOM 1475 C CA . LEU A 1 187 ? 16.025 6.455 20.286 1.00 95.00 187 LEU A CA 1
ATOM 1476 C C . LEU A 1 187 ? 14.731 7.095 19.758 1.00 95.00 187 LEU A C 1
ATOM 1478 O O . LEU A 1 187 ? 14.611 8.320 19.779 1.00 95.00 187 LEU A O 1
ATOM 1482 N N . HIS A 1 188 ? 13.734 6.288 19.373 1.00 94.56 188 HIS A N 1
ATOM 1483 C CA . HIS A 1 188 ? 12.492 6.742 18.734 1.00 94.56 188 HIS A CA 1
ATOM 1484 C C . HIS A 1 188 ? 11.215 6.340 19.508 1.00 94.56 188 HIS A C 1
ATOM 1486 O O . HIS A 1 188 ? 10.253 5.835 18.919 1.00 94.56 188 HIS A O 1
ATOM 1492 N N . PRO A 1 189 ? 11.124 6.585 20.834 1.00 94.31 189 PRO A N 1
ATOM 1493 C CA . PRO A 1 189 ? 10.013 6.100 21.662 1.00 94.31 189 PRO A CA 1
ATOM 1494 C C . PRO A 1 189 ? 8.648 6.716 21.313 1.00 94.31 189 PRO A C 1
ATOM 1496 O O . PRO A 1 189 ? 7.615 6.177 21.707 1.00 94.31 189 PRO A O 1
ATOM 1499 N N . ASN A 1 190 ? 8.639 7.844 20.598 1.00 95.19 190 ASN A N 1
ATOM 1500 C CA . ASN A 1 190 ? 7.434 8.553 20.168 1.00 95.19 190 ASN A CA 1
ATOM 1501 C C . ASN A 1 190 ? 7.359 8.679 18.640 1.00 95.19 190 ASN A C 1
ATOM 1503 O O . ASN A 1 190 ? 6.765 9.627 18.149 1.00 95.19 190 ASN A O 1
ATOM 1507 N N . SER A 1 191 ? 7.960 7.759 17.881 1.00 97.75 191 SER A N 1
ATOM 1508 C CA . SER A 1 191 ? 7.859 7.789 16.418 1.00 97.75 191 SER A CA 1
ATOM 1509 C C . SER A 1 191 ? 6.391 7.743 15.958 1.00 97.75 191 SER A C 1
ATOM 1511 O O . SER A 1 191 ? 5.675 6.784 16.289 1.00 97.75 191 SER A O 1
ATOM 1513 N N . PRO A 1 192 ? 5.917 8.738 15.184 1.00 97.75 192 PRO A N 1
ATOM 1514 C CA . PRO A 1 192 ? 4.565 8.715 14.638 1.00 97.75 192 PRO A CA 1
ATOM 1515 C C . PRO A 1 192 ? 4.422 7.627 13.560 1.00 97.75 192 PRO A C 1
ATOM 1517 O O . PRO A 1 192 ? 3.441 6.885 13.523 1.00 97.75 192 PRO A O 1
ATOM 1520 N N . GLY A 1 193 ? 5.435 7.414 12.721 1.00 97.25 193 GLY A N 1
ATOM 1521 C CA . GLY A 1 193 ? 5.350 6.391 11.684 1.00 97.25 193 GLY A CA 1
ATOM 1522 C C . GLY A 1 193 ? 5.335 4.957 12.236 1.00 97.25 193 GLY A C 1
ATOM 1523 O O . GLY A 1 193 ? 4.513 4.149 11.790 1.00 97.25 193 GLY A O 1
ATOM 1524 N N . TYR A 1 194 ? 6.136 4.645 13.265 1.00 97.19 194 TYR A N 1
ATOM 1525 C CA . TYR A 1 194 ? 6.052 3.349 13.957 1.00 97.19 194 TYR A CA 1
ATOM 1526 C C . TYR A 1 194 ? 4.735 3.175 14.711 1.00 97.19 194 TYR A C 1
ATOM 1528 O O . TYR A 1 194 ? 4.210 2.062 14.792 1.00 97.19 194 TYR A O 1
ATOM 1536 N N . ARG A 1 195 ? 4.147 4.253 15.236 1.00 97.00 195 ARG A N 1
ATOM 1537 C CA . ARG A 1 195 ? 2.835 4.189 15.886 1.00 97.00 195 ARG A CA 1
ATOM 1538 C C . ARG A 1 195 ? 1.744 3.715 14.922 1.00 97.00 195 ARG A C 1
ATOM 1540 O O . ARG A 1 195 ? 0.923 2.885 15.314 1.00 97.00 195 ARG A O 1
ATOM 1547 N N . LEU A 1 196 ? 1.765 4.149 13.662 1.00 97.62 196 LEU A N 1
ATOM 1548 C CA . LEU A 1 196 ? 0.841 3.648 12.636 1.00 97.62 196 LEU A CA 1
ATOM 1549 C C . LEU A 1 196 ? 1.029 2.147 12.362 1.00 97.62 196 LEU A C 1
ATOM 1551 O O . LEU A 1 196 ? 0.043 1.417 12.232 1.00 97.62 196 LEU A O 1
ATOM 1555 N N . ILE A 1 197 ? 2.271 1.654 12.351 1.00 96.81 197 ILE A N 1
ATOM 1556 C CA . ILE A 1 197 ? 2.563 0.213 12.253 1.00 96.81 197 ILE A CA 1
ATOM 1557 C C . ILE A 1 197 ? 1.971 -0.527 13.460 1.00 96.81 197 ILE A C 1
ATOM 1559 O O . ILE A 1 197 ? 1.236 -1.505 13.304 1.00 96.81 197 ILE A O 1
ATOM 1563 N N . LEU A 1 198 ? 2.215 -0.029 14.674 1.00 95.25 198 LEU A N 1
ATOM 1564 C CA . LEU A 1 198 ? 1.699 -0.628 15.906 1.00 95.25 198 LEU A CA 1
ATOM 1565 C C . LEU A 1 198 ? 0.169 -0.649 15.949 1.00 95.25 198 LEU A C 1
ATOM 1567 O O . LEU A 1 198 ? -0.400 -1.646 16.394 1.00 95.25 198 LEU A O 1
ATOM 1571 N N . ASN A 1 199 ? -0.512 0.383 15.445 1.00 95.38 199 ASN A N 1
ATOM 1572 C CA . ASN A 1 199 ? -1.974 0.394 15.354 1.00 95.38 199 ASN A CA 1
ATOM 1573 C C . ASN A 1 199 ? -2.499 -0.813 14.552 1.00 95.38 199 ASN A C 1
ATOM 1575 O O . ASN A 1 199 ? -3.488 -1.427 14.956 1.00 95.38 199 ASN A O 1
ATOM 1579 N N . ASN A 1 200 ? -1.808 -1.214 13.477 1.00 95.12 200 ASN A N 1
ATOM 1580 C CA . ASN A 1 200 ? -2.175 -2.379 12.661 1.00 95.12 200 ASN A CA 1
ATOM 1581 C C . ASN A 1 200 ? -1.897 -3.724 13.341 1.00 95.12 200 ASN A C 1
ATOM 1583 O O . ASN A 1 200 ? -2.592 -4.698 13.063 1.00 95.12 200 ASN A O 1
ATOM 1587 N N . VAL A 1 201 ? -0.911 -3.795 14.236 1.00 90.81 201 VAL A N 1
ATOM 1588 C CA . VAL A 1 201 ? -0.564 -5.032 14.956 1.00 90.81 201 VAL A CA 1
ATOM 1589 C C . VAL A 1 201 ? -1.420 -5.205 16.214 1.00 90.81 201 VAL A C 1
ATOM 1591 O O . VAL A 1 201 ? -1.904 -6.299 16.510 1.00 90.81 201 VAL A O 1
ATOM 1594 N N . LEU A 1 202 ? -1.635 -4.125 16.965 1.00 86.50 202 LEU A N 1
ATOM 1595 C CA . LEU A 1 202 ? -2.295 -4.159 18.270 1.00 86.50 202 LEU A CA 1
ATOM 1596 C C . LEU A 1 202 ? -3.819 -4.244 18.158 1.00 86.50 202 LEU A C 1
ATOM 1598 O O . LEU A 1 202 ? -4.445 -4.942 18.960 1.00 86.50 202 LEU A O 1
ATOM 1602 N N . PHE A 1 203 ? -4.428 -3.566 17.178 1.00 80.94 203 PHE A N 1
ATOM 1603 C CA . PHE A 1 203 ? -5.885 -3.555 17.027 1.00 80.94 203 PHE A CA 1
ATOM 1604 C C . PHE A 1 203 ? -6.467 -4.960 16.778 1.00 80.94 203 PHE A C 1
ATOM 1606 O O . PHE A 1 203 ? -7.377 -5.358 17.511 1.00 80.94 203 PHE A O 1
ATOM 1613 N N . PRO A 1 204 ? -5.937 -5.765 15.839 1.00 74.62 204 PRO A N 1
ATOM 1614 C CA . PRO A 1 204 ? -6.454 -7.111 15.601 1.00 74.62 204 PRO A CA 1
ATOM 1615 C C . PRO A 1 204 ? -6.130 -8.099 16.729 1.00 74.62 204 PRO A C 1
ATOM 1617 O O . PRO A 1 204 ? -6.875 -9.054 16.954 1.00 74.62 204 PRO A O 1
ATOM 1620 N N . ALA A 1 205 ? -5.039 -7.869 17.468 1.00 70.06 205 ALA A N 1
ATOM 1621 C CA . ALA A 1 205 ? -4.645 -8.693 18.610 1.00 70.06 205 ALA A CA 1
ATOM 1622 C C . ALA A 1 205 ? -5.515 -8.451 19.862 1.00 70.06 205 ALA A C 1
ATOM 1624 O O . ALA A 1 205 ? -5.551 -9.285 20.777 1.00 70.06 205 ALA A O 1
ATOM 1625 N N . ALA A 1 206 ? -6.240 -7.330 19.923 1.00 65.38 206 ALA A N 1
ATOM 1626 C CA . ALA A 1 206 ? -7.090 -6.984 21.052 1.00 65.38 206 ALA A CA 1
ATOM 1627 C C . ALA A 1 206 ? -8.332 -7.893 21.125 1.00 65.38 206 ALA A C 1
ATOM 1629 O O . ALA A 1 206 ? -9.320 -7.733 20.407 1.00 65.38 206 ALA A O 1
ATOM 1630 N N . LYS A 1 207 ? -8.329 -8.847 22.065 1.00 59.44 207 LYS A N 1
ATOM 1631 C CA . LYS A 1 207 ? -9.518 -9.656 22.378 1.00 59.44 207 LYS A CA 1
ATOM 1632 C C . LYS A 1 207 ? -10.654 -8.749 22.852 1.00 59.44 207 LYS A C 1
ATOM 1634 O O . LYS A 1 207 ? -10.512 -8.049 23.857 1.00 59.44 207 LYS A O 1
ATOM 1639 N N . LYS A 1 208 ? -11.823 -8.827 22.204 1.00 60.12 208 LYS A N 1
ATOM 1640 C CA . LYS A 1 208 ? -13.043 -8.192 22.726 1.00 60.12 208 LYS A CA 1
ATOM 1641 C C . LYS A 1 208 ? -13.301 -8.712 24.142 1.00 60.12 208 LYS A C 1
ATOM 1643 O O . LYS A 1 208 ? -13.504 -9.912 24.341 1.00 60.12 208 LYS A O 1
ATOM 1648 N N . LYS A 1 209 ? -13.306 -7.816 25.136 1.00 57.62 209 LYS A N 1
ATOM 1649 C CA . LYS A 1 209 ? -13.811 -8.155 26.471 1.00 57.62 209 LYS A CA 1
ATOM 1650 C C . LYS A 1 209 ? -15.254 -8.626 26.308 1.00 57.62 209 LYS A C 1
ATOM 1652 O O . LYS A 1 209 ? -16.056 -7.933 25.684 1.00 57.62 209 LYS A O 1
ATOM 1657 N N . LYS A 1 210 ? -15.584 -9.797 26.862 1.00 52.78 210 LYS A N 1
ATOM 1658 C CA . LYS A 1 210 ? -16.981 -10.229 26.965 1.00 52.78 210 LYS A CA 1
ATOM 1659 C C . LYS A 1 210 ? -17.732 -9.148 27.740 1.00 52.78 210 LYS A C 1
ATOM 1661 O O . LYS A 1 210 ? -17.366 -8.849 28.878 1.00 52.78 210 LYS A O 1
ATOM 1666 N N . LEU A 1 211 ? -18.727 -8.536 27.104 1.00 60.03 211 LEU A N 1
ATOM 1667 C CA . LEU A 1 211 ? -19.650 -7.648 27.798 1.00 60.03 211 LEU A CA 1
ATOM 1668 C C . LEU A 1 211 ? -20.317 -8.475 28.899 1.00 60.03 211 LEU A C 1
ATOM 1670 O O . LEU A 1 211 ? -20.756 -9.597 28.641 1.00 60.03 211 LEU A O 1
ATOM 1674 N N . LYS A 1 212 ? -20.333 -7.960 30.131 1.00 58.12 212 LYS A N 1
ATOM 1675 C CA . LYS A 1 212 ? -21.165 -8.551 31.177 1.00 58.12 212 LYS A CA 1
ATOM 1676 C C . LYS A 1 212 ? -22.614 -8.281 30.778 1.00 58.12 212 LYS A C 1
ATOM 1678 O O . LYS A 1 212 ? -23.030 -7.126 30.793 1.00 58.12 212 LYS A O 1
ATOM 1683 N N . THR A 1 213 ? -23.309 -9.324 30.339 1.00 55.44 213 THR A N 1
ATOM 1684 C CA . THR A 1 213 ? -24.774 -9.399 30.379 1.00 55.44 213 THR A CA 1
ATOM 1685 C C . THR A 1 213 ? -25.222 -9.616 31.809 1.00 55.44 213 THR A C 1
ATOM 1687 O O . THR A 1 213 ? -24.581 -10.470 32.467 1.00 55.44 213 THR A O 1
#

pLDDT: mean 93.45, std 8.15, range [52.78, 98.75]